Protein AF-A0A0R3QTF3-F1 (afdb_monomer)

Structure (mmCIF, N/CA/C/O backbone):
data_AF-A0A0R3QTF3-F1
#
_entry.id   AF-A0A0R3QTF3-F1
#
loop_
_atom_site.group_PDB
_atom_site.id
_atom_site.type_symbol
_atom_site.label_atom_id
_atom_site.label_alt_id
_atom_site.label_comp_id
_atom_site.label_asym_id
_atom_site.label_entity_id
_atom_site.label_seq_id
_atom_site.pdbx_PDB_ins_code
_atom_site.Cartn_x
_atom_site.Cartn_y
_atom_site.Cartn_z
_atom_site.occupancy
_atom_site.B_iso_or_equiv
_atom_site.auth_seq_id
_atom_site.auth_comp_id
_atom_site.auth_asym_id
_atom_site.auth_atom_id
_atom_site.pdbx_PDB_model_num
ATOM 1 N N . MET A 1 1 ? 8.063 55.186 -22.024 1.00 37.41 1 MET A N 1
ATOM 2 C CA . MET A 1 1 ? 8.043 54.290 -20.844 1.00 37.41 1 MET A CA 1
ATOM 3 C C . MET A 1 1 ? 8.366 55.107 -19.597 1.00 37.41 1 MET A C 1
ATOM 5 O O . MET A 1 1 ? 9.495 55.553 -19.470 1.00 37.41 1 MET A O 1
ATOM 9 N N . ARG A 1 2 ? 7.391 55.372 -18.715 1.00 33.97 2 ARG A N 1
ATOM 10 C CA . ARG A 1 2 ? 7.646 55.966 -17.388 1.00 33.97 2 ARG A CA 1
ATOM 11 C C . ARG A 1 2 ? 7.796 54.824 -16.386 1.00 33.97 2 ARG A C 1
ATOM 13 O O . ARG A 1 2 ? 6.813 54.166 -16.068 1.00 33.97 2 ARG A O 1
ATOM 20 N N . VAL A 1 3 ? 9.019 54.575 -15.927 1.00 44.75 3 VAL A N 1
ATOM 21 C CA . VAL A 1 3 ? 9.284 53.652 -14.817 1.00 44.75 3 VAL A CA 1
ATOM 22 C C . VAL A 1 3 ? 9.018 54.422 -13.527 1.00 44.75 3 VAL A C 1
ATOM 24 O O . VAL A 1 3 ? 9.755 55.343 -13.184 1.00 44.75 3 VAL A O 1
ATOM 27 N N . VAL A 1 4 ? 7.922 54.095 -12.843 1.00 52.72 4 VAL A N 1
ATOM 28 C CA . VAL A 1 4 ? 7.621 54.640 -11.516 1.00 52.72 4 VAL A CA 1
ATOM 29 C C . VAL A 1 4 ? 8.508 53.906 -10.511 1.00 52.72 4 VAL A C 1
ATOM 31 O O . VAL A 1 4 ? 8.276 52.738 -10.208 1.00 52.72 4 VAL A O 1
ATOM 34 N N . LEU A 1 5 ? 9.547 54.580 -10.012 1.00 49.75 5 LEU A N 1
ATOM 35 C CA . LEU A 1 5 ? 10.358 54.104 -8.891 1.00 49.75 5 LEU A CA 1
ATOM 36 C C . LEU A 1 5 ? 9.522 54.207 -7.609 1.00 49.75 5 LEU A C 1
ATOM 38 O O . LEU A 1 5 ? 9.467 55.254 -6.966 1.00 49.75 5 LEU A O 1
ATOM 42 N N . VAL A 1 6 ? 8.827 53.126 -7.253 1.00 59.38 6 VAL A N 1
ATOM 43 C CA . VAL A 1 6 ? 8.132 53.035 -5.966 1.00 59.38 6 VAL A CA 1
ATOM 44 C C . VAL A 1 6 ? 9.183 52.872 -4.870 1.00 59.38 6 VAL A C 1
ATOM 46 O O . VAL A 1 6 ? 9.976 51.932 -4.879 1.00 59.38 6 VAL A O 1
ATOM 49 N N . ASN A 1 7 ? 9.199 53.814 -3.929 1.00 64.25 7 ASN A N 1
ATOM 50 C CA . ASN A 1 7 ? 10.145 53.851 -2.821 1.00 64.25 7 ASN A CA 1
ATOM 51 C C . ASN A 1 7 ? 9.983 52.593 -1.941 1.00 64.25 7 ASN A C 1
ATOM 53 O O . ASN A 1 7 ? 8.929 52.372 -1.340 1.00 64.25 7 ASN A O 1
ATOM 57 N N . TYR A 1 8 ? 11.023 51.757 -1.881 1.00 64.69 8 TYR A N 1
ATOM 58 C CA . TYR A 1 8 ? 10.995 50.417 -1.275 1.00 64.69 8 TYR A CA 1
ATOM 59 C C . TYR A 1 8 ? 10.539 50.430 0.198 1.00 64.69 8 TYR A C 1
ATOM 61 O O . TYR A 1 8 ? 9.823 49.534 0.646 1.00 64.69 8 TYR A O 1
ATOM 69 N N . ASN A 1 9 ? 10.868 51.496 0.935 1.00 69.81 9 ASN A N 1
ATOM 70 C CA . ASN A 1 9 ? 10.457 51.685 2.330 1.00 69.81 9 ASN A CA 1
ATOM 71 C C . ASN A 1 9 ? 8.941 51.870 2.504 1.00 69.81 9 ASN A C 1
ATOM 73 O O . ASN A 1 9 ? 8.375 51.407 3.495 1.00 69.81 9 ASN A O 1
ATOM 77 N N . VAL A 1 10 ? 8.265 52.497 1.537 1.00 72.69 10 VAL A N 1
ATOM 78 C CA . VAL A 1 10 ? 6.809 52.708 1.581 1.00 72.69 10 VAL A CA 1
ATOM 79 C C . VAL A 1 10 ? 6.074 51.384 1.370 1.00 72.69 10 VAL A C 1
ATOM 81 O O . VAL A 1 10 ? 5.100 51.102 2.063 1.00 72.69 10 VAL A O 1
ATOM 84 N N . VAL A 1 11 ? 6.582 50.523 0.482 1.00 74.06 11 VAL A N 1
ATOM 85 C CA . VAL A 1 11 ? 6.021 49.182 0.237 1.00 74.06 11 VAL A CA 1
ATOM 86 C C . VAL A 1 11 ? 6.151 48.290 1.475 1.00 74.06 11 VAL A C 1
ATOM 88 O O . VAL A 1 11 ? 5.219 47.560 1.813 1.00 74.06 11 VAL A O 1
ATOM 91 N N . ILE A 1 12 ? 7.283 48.364 2.180 1.00 73.12 12 ILE A N 1
ATOM 92 C CA . ILE A 1 12 ? 7.525 47.607 3.418 1.00 73.12 12 ILE A CA 1
ATOM 93 C C . ILE A 1 12 ? 6.584 48.072 4.543 1.00 73.12 12 ILE A C 1
ATOM 95 O O . ILE A 1 12 ? 5.968 47.238 5.209 1.00 73.12 12 ILE A O 1
ATOM 99 N N . GLN A 1 13 ? 6.420 49.387 4.721 1.00 72.00 13 GLN A N 1
ATOM 100 C CA . GLN A 1 13 ? 5.474 49.971 5.682 1.00 72.00 13 GLN A CA 1
ATOM 101 C C . GLN A 1 13 ? 4.026 49.553 5.385 1.00 72.00 13 GLN A C 1
ATOM 103 O O . GLN A 1 13 ? 3.319 49.103 6.288 1.00 72.00 13 GLN A O 1
ATOM 108 N N . LEU A 1 14 ? 3.601 49.608 4.115 1.00 75.50 14 LEU A N 1
ATOM 109 C CA . LEU A 1 14 ? 2.263 49.165 3.713 1.00 75.50 14 LEU A CA 1
ATOM 110 C C . LEU A 1 14 ? 2.042 47.672 3.993 1.00 75.50 14 LEU A C 1
ATOM 112 O O . LEU A 1 14 ? 0.998 47.303 4.522 1.00 75.50 14 LEU A O 1
ATOM 116 N N . LYS A 1 15 ? 3.026 46.812 3.688 1.00 74.00 15 LYS A N 1
ATOM 117 C CA . LYS A 1 15 ? 2.950 45.368 3.976 1.00 74.00 15 LYS A CA 1
ATOM 118 C C . LYS A 1 15 ? 2.834 45.080 5.472 1.00 74.00 15 LYS A C 1
ATOM 120 O O . LYS A 1 15 ? 2.029 44.236 5.860 1.00 74.00 15 LYS A O 1
ATOM 125 N N . MET A 1 16 ? 3.593 45.790 6.311 1.00 73.19 16 MET A N 1
ATOM 126 C CA . MET A 1 16 ? 3.499 45.649 7.768 1.00 73.19 16 MET A CA 1
ATOM 127 C C . MET A 1 16 ? 2.131 46.087 8.303 1.00 73.19 16 MET A C 1
ATOM 129 O O . MET A 1 16 ? 1.573 45.416 9.171 1.00 73.19 16 MET A O 1
ATOM 133 N N . LEU A 1 17 ? 1.567 47.178 7.775 1.00 72.75 17 LEU A N 1
ATOM 134 C CA . LEU A 1 17 ? 0.226 47.641 8.140 1.00 72.75 17 LEU A CA 1
ATOM 135 C C . LEU A 1 17 ? -0.861 46.656 7.698 1.00 72.75 17 LEU A C 1
ATOM 137 O O . LEU A 1 17 ? -1.731 46.335 8.506 1.00 72.75 17 LEU A O 1
ATOM 141 N N . PHE A 1 18 ? -0.773 46.114 6.479 1.00 72.19 18 PHE A N 1
ATOM 142 C CA . PHE A 1 18 ? -1.686 45.074 5.992 1.00 72.19 18 PHE A CA 1
ATOM 143 C C . PHE A 1 18 ? -1.629 43.813 6.860 1.00 72.19 18 PHE A C 1
ATOM 145 O O . PHE A 1 18 ? -2.664 43.372 7.348 1.00 72.19 18 PHE A O 1
ATOM 152 N N . GLN A 1 19 ? -0.436 43.292 7.169 1.00 72.19 19 GLN A N 1
ATOM 153 C CA . GLN A 1 19 ? -0.290 42.142 8.073 1.00 72.19 19 GLN A CA 1
ATOM 154 C C . GLN A 1 19 ? -0.844 42.410 9.478 1.00 72.19 19 GLN A C 1
ATOM 156 O O . GLN A 1 19 ? -1.375 41.509 10.129 1.00 72.19 19 GLN A O 1
ATOM 161 N N . ARG A 1 20 ? -0.700 43.640 9.985 1.00 70.94 20 ARG A N 1
ATOM 162 C CA . ARG A 1 20 ? -1.212 44.024 11.306 1.00 70.94 20 ARG A CA 1
ATOM 163 C C . ARG A 1 20 ? -2.736 44.145 11.306 1.00 70.94 20 ARG A C 1
ATOM 165 O O . ARG A 1 20 ? -3.360 43.720 12.276 1.00 70.94 20 ARG A O 1
ATOM 172 N N . ALA A 1 21 ? -3.313 44.672 10.227 1.00 74.75 21 ALA A N 1
ATOM 173 C CA . ALA A 1 21 ? -4.754 44.733 10.011 1.00 74.75 21 ALA A CA 1
ATOM 174 C C . ALA A 1 21 ? -5.360 43.332 9.839 1.00 74.75 21 ALA A C 1
ATOM 176 O O . ALA A 1 21 ? -6.352 43.013 10.482 1.00 74.75 21 ALA A O 1
ATOM 177 N N . GLU A 1 22 ? -4.730 42.449 9.065 1.00 74.19 22 GLU A N 1
ATOM 178 C CA . GLU A 1 22 ? -5.166 41.055 8.931 1.00 74.19 22 GLU A CA 1
ATOM 179 C C . GLU A 1 22 ? -5.150 40.331 10.280 1.00 74.19 22 GLU A C 1
ATOM 181 O O . GLU A 1 22 ? -6.145 39.718 10.663 1.00 74.19 22 GLU A O 1
ATOM 186 N N . LYS A 1 23 ? -4.061 40.459 11.054 1.00 72.81 23 LYS A N 1
ATOM 187 C CA . LYS A 1 23 ? -3.981 39.874 12.401 1.00 72.81 23 LYS A CA 1
ATOM 188 C C . LYS A 1 23 ? -5.058 40.421 13.339 1.00 72.81 23 LYS A C 1
ATOM 190 O O . LYS A 1 23 ? -5.616 39.641 14.107 1.00 72.81 23 LYS A O 1
ATOM 195 N N . SER A 1 24 ? -5.362 41.720 13.298 1.00 76.88 24 SER A N 1
ATOM 196 C CA . SER A 1 24 ? -6.385 42.316 14.169 1.00 76.88 24 SER A CA 1
ATOM 197 C C . SER A 1 24 ? -7.803 41.909 13.763 1.00 76.88 24 SER A C 1
ATOM 199 O O . SER A 1 24 ? -8.608 41.570 14.630 1.00 76.88 24 SER A O 1
ATOM 201 N N . ILE A 1 25 ? -8.099 41.853 12.461 1.00 76.31 25 ILE A N 1
ATOM 202 C CA . ILE A 1 25 ? -9.368 41.348 11.921 1.00 76.31 25 ILE A CA 1
ATOM 203 C C . ILE A 1 25 ? -9.556 39.883 12.319 1.00 76.31 25 ILE A C 1
ATOM 205 O O . ILE A 1 25 ? -10.626 39.511 12.803 1.00 76.31 25 ILE A O 1
ATOM 209 N N . TRP A 1 26 ? -8.510 39.064 12.191 1.00 74.50 26 TRP A N 1
ATOM 210 C CA . TRP A 1 26 ? -8.538 37.654 12.577 1.00 74.50 26 TRP A CA 1
ATOM 211 C C . TRP A 1 26 ? -8.744 37.481 14.089 1.00 74.50 26 TRP A C 1
ATOM 213 O O . TRP A 1 26 ? -9.592 36.713 14.532 1.00 74.50 26 TRP A O 1
ATOM 223 N N . GLN A 1 27 ? -8.042 38.261 14.915 1.00 76.69 27 GLN A N 1
ATOM 224 C CA . GLN A 1 27 ? -8.230 38.245 16.369 1.00 76.69 27 GLN A CA 1
ATOM 225 C C . GLN A 1 27 ? -9.645 38.673 16.780 1.00 76.69 27 GLN A C 1
ATOM 227 O O . GLN A 1 27 ? -10.251 38.026 17.636 1.00 76.69 27 GLN A O 1
ATOM 232 N N . ASN A 1 28 ? -10.192 39.723 16.163 1.00 80.56 28 ASN A N 1
ATOM 233 C CA . ASN A 1 28 ? -11.538 40.219 16.450 1.00 80.56 28 ASN A CA 1
ATOM 234 C C . ASN A 1 28 ? -12.623 39.223 16.024 1.00 80.56 28 ASN A C 1
ATOM 236 O O . ASN A 1 28 ? -13.558 38.980 16.786 1.00 80.56 28 ASN A O 1
ATOM 240 N N . SER A 1 29 ? -12.474 38.596 14.856 1.00 76.56 29 SER A N 1
ATOM 241 C CA . SER A 1 29 ? -13.396 37.561 14.372 1.00 76.56 29 SER A CA 1
ATOM 242 C C . SER A 1 29 ? -13.348 36.301 15.239 1.00 76.56 29 SER A C 1
ATOM 244 O O . SER A 1 29 ? -14.399 35.797 15.631 1.00 76.56 29 SER A O 1
ATOM 246 N N . VAL A 1 30 ? -12.165 35.848 15.669 1.00 78.56 30 VAL A N 1
ATOM 247 C CA . VAL A 1 30 ? -12.049 34.744 16.639 1.00 78.56 30 VAL A CA 1
ATOM 248 C C . VAL A 1 30 ? -12.715 35.093 17.968 1.00 78.56 30 VAL A C 1
ATOM 250 O O . VAL A 1 30 ? -13.426 34.261 18.531 1.00 78.56 30 VAL A O 1
ATOM 253 N N . ARG A 1 31 ? -12.531 36.319 18.476 1.00 79.31 31 ARG A N 1
ATOM 254 C CA . ARG A 1 31 ? -13.158 36.779 19.726 1.00 79.31 31 ARG A CA 1
ATOM 255 C C . ARG A 1 31 ? -14.684 36.818 19.609 1.00 79.31 31 ARG A C 1
ATOM 257 O O . ARG A 1 31 ? -15.368 36.353 20.517 1.00 79.31 31 ARG A O 1
ATOM 264 N N . PHE A 1 32 ? -15.199 37.298 18.478 1.00 80.12 32 PHE A N 1
ATOM 265 C CA . PHE A 1 32 ? -16.627 37.308 18.158 1.00 80.12 32 PHE A CA 1
ATOM 266 C C . PHE A 1 32 ? -17.208 35.890 18.120 1.00 80.12 32 PHE A C 1
ATOM 268 O O . PHE A 1 32 ? -18.183 35.611 18.815 1.00 80.12 32 PHE A O 1
ATOM 275 N N . LEU A 1 33 ? -16.563 34.965 17.400 1.00 77.62 33 LEU A N 1
ATOM 276 C CA . LEU A 1 33 ? -16.969 33.556 17.348 1.00 77.62 33 LEU A CA 1
ATOM 277 C C . LEU A 1 33 ? -16.944 32.903 18.736 1.00 77.62 33 LEU A C 1
ATOM 279 O O . LEU A 1 33 ? -17.841 32.135 19.075 1.00 77.62 33 LEU A O 1
ATOM 283 N N . ARG A 1 34 ? -15.942 33.224 19.567 1.00 75.81 34 ARG A N 1
ATOM 284 C CA . ARG A 1 34 ? -15.819 32.694 20.935 1.00 75.81 34 ARG A CA 1
ATOM 285 C C . ARG A 1 34 ? -16.952 33.166 21.843 1.00 75.81 34 ARG A C 1
ATOM 287 O O . ARG A 1 34 ? -17.476 32.358 22.606 1.00 75.81 34 ARG A O 1
ATOM 294 N N . ASN A 1 35 ? -17.323 34.440 21.739 1.00 82.19 35 ASN A N 1
ATOM 295 C CA . ASN A 1 35 ? -18.391 35.043 22.533 1.00 82.19 35 ASN A CA 1
ATOM 296 C C . ASN A 1 35 ? -19.785 34.615 22.042 1.00 82.19 35 ASN A C 1
ATOM 298 O O . ASN A 1 35 ? -20.701 34.488 22.848 1.00 82.19 35 ASN A O 1
ATOM 302 N N . ASN A 1 36 ? -19.926 34.306 20.748 1.00 81.19 36 ASN A N 1
ATOM 303 C CA . ASN A 1 36 ? -21.195 33.928 20.123 1.00 81.19 36 ASN A CA 1
ATOM 304 C C . ASN A 1 36 ? -21.334 32.427 19.829 1.00 81.19 36 ASN A C 1
ATOM 306 O O . ASN A 1 36 ? -22.195 32.040 19.045 1.00 81.19 36 ASN A O 1
ATOM 310 N N . LYS A 1 37 ? -20.561 31.556 20.498 1.00 74.38 37 LYS A N 1
ATOM 311 C CA . LYS A 1 37 ? -20.631 30.091 20.308 1.00 74.38 37 LYS A CA 1
ATOM 312 C C . LYS A 1 37 ? -22.041 29.507 20.422 1.00 74.38 37 LYS A C 1
ATOM 314 O O . LYS A 1 37 ? -22.338 28.521 19.763 1.00 74.38 37 LYS A O 1
ATOM 319 N N . LYS A 1 38 ? -22.901 30.108 21.252 1.00 77.38 38 LYS A N 1
ATOM 320 C CA . LYS A 1 38 ? -24.301 29.693 21.443 1.00 77.38 38 LYS A CA 1
ATOM 321 C C . LYS A 1 38 ? -25.153 29.849 20.175 1.00 77.38 38 LYS A C 1
ATOM 323 O O . LYS A 1 38 ? -26.112 29.107 20.008 1.00 77.38 38 LYS A O 1
ATOM 328 N N . TRP A 1 39 ? -24.803 30.806 19.320 1.00 74.69 39 TRP A N 1
ATOM 329 C CA . TRP A 1 39 ? -25.536 31.173 18.105 1.00 74.69 39 TRP A CA 1
ATOM 330 C C . TRP A 1 39 ? -24.940 30.552 16.841 1.00 74.69 39 TRP A C 1
ATOM 332 O O . TRP A 1 39 ? -25.490 30.728 15.758 1.00 74.69 39 TRP A O 1
ATOM 342 N N . LEU A 1 40 ? -23.810 29.849 16.964 1.00 78.19 40 LEU A N 1
ATOM 343 C CA . LEU A 1 40 ? -23.247 29.103 15.850 1.00 78.19 40 LEU A CA 1
ATOM 344 C C . LEU A 1 40 ? -24.093 27.846 15.609 1.00 78.19 40 LEU A C 1
ATOM 346 O O . LEU A 1 40 ? -24.441 27.166 16.582 1.00 78.19 40 LEU A O 1
ATOM 350 N N . PRO A 1 41 ? -24.408 27.515 14.344 1.00 77.94 41 PRO A N 1
ATOM 351 C CA . PRO A 1 41 ? -25.034 26.242 14.026 1.00 77.94 41 PRO A CA 1
ATOM 352 C C . PRO A 1 41 ? -24.138 25.120 14.555 1.00 77.94 41 PRO A C 1
ATOM 354 O O . PRO A 1 41 ? -22.935 25.080 14.280 1.00 77.94 41 PRO A O 1
ATOM 357 N N . LYS A 1 42 ? -24.709 24.242 15.385 1.00 77.88 42 LYS A N 1
ATOM 358 C CA . LYS A 1 42 ? -24.002 23.040 15.827 1.00 77.88 42 LYS A CA 1
ATOM 359 C C . LYS A 1 42 ? -23.901 22.095 14.630 1.00 77.88 42 LYS A C 1
ATOM 361 O O . LYS A 1 42 ? -24.883 21.991 13.897 1.00 77.88 42 LYS A O 1
ATOM 366 N N . PRO A 1 43 ? -22.759 21.415 14.433 1.00 78.81 43 PRO A N 1
ATOM 367 C CA . PRO A 1 43 ? -22.710 20.340 13.458 1.00 78.81 43 PRO A CA 1
ATOM 368 C C . PRO A 1 43 ? -23.770 19.301 13.825 1.00 78.81 43 PRO A C 1
ATOM 370 O O . PRO A 1 43 ? -23.995 19.030 15.011 1.00 78.81 43 PRO A O 1
ATOM 373 N N . GLU A 1 44 ? -24.440 18.766 12.811 1.00 81.25 44 GLU A N 1
ATOM 374 C CA . GLU A 1 44 ? -25.375 17.665 13.002 1.00 81.25 44 GLU A CA 1
ATOM 375 C C . GLU A 1 44 ? -24.634 16.478 13.637 1.00 81.25 44 GLU A C 1
ATOM 377 O O . GLU A 1 44 ? -23.470 16.230 13.301 1.00 81.25 44 GLU A O 1
ATOM 382 N N . PRO A 1 45 ? -25.255 15.777 14.602 1.00 82.12 45 PRO A N 1
ATOM 383 C CA . PRO A 1 45 ? -24.640 14.598 15.187 1.00 82.12 45 PRO A CA 1
ATOM 384 C C . PRO A 1 45 ? -24.483 13.515 14.115 1.00 82.12 45 PRO A C 1
ATOM 386 O O . PRO A 1 45 ? -25.399 13.278 13.330 1.00 82.12 45 PRO A O 1
ATOM 389 N N . GLU A 1 46 ? -23.335 12.837 14.095 1.00 81.25 46 GLU A N 1
ATOM 390 C CA . GLU A 1 46 ? -23.135 11.690 13.208 1.00 81.25 46 GLU A CA 1
ATOM 391 C C . GLU A 1 46 ? -24.079 10.554 13.632 1.00 81.25 46 GLU A C 1
ATOM 393 O O . GLU A 1 46 ? -24.031 10.091 14.775 1.00 81.25 46 GLU A O 1
ATOM 398 N N . THR A 1 47 ? -24.964 10.127 12.729 1.00 87.31 47 THR A N 1
ATOM 399 C CA . THR A 1 47 ? -25.888 9.011 12.962 1.00 87.31 47 THR A CA 1
ATOM 400 C C . THR A 1 47 ? -25.314 7.707 12.409 1.00 87.31 47 THR A C 1
ATOM 402 O O . THR A 1 47 ? -24.615 7.685 11.397 1.00 87.31 47 THR A O 1
ATOM 405 N N . PHE A 1 48 ? -25.615 6.591 13.077 1.00 87.88 48 PHE A N 1
ATOM 406 C CA . PHE A 1 48 ? -25.095 5.261 12.731 1.00 87.88 48 PHE A CA 1
ATOM 407 C C . PHE A 1 48 ? -26.126 4.351 12.049 1.00 87.88 48 PHE A C 1
ATOM 409 O O . PHE A 1 48 ? -26.047 3.129 12.141 1.00 87.88 48 PHE A O 1
ATOM 416 N N . GLU A 1 49 ? -27.121 4.933 11.389 1.00 85.62 49 GLU A N 1
ATOM 417 C CA . GLU A 1 49 ? -28.251 4.178 10.834 1.00 85.62 49 GLU A CA 1
ATOM 418 C C . GLU A 1 49 ? -27.837 3.298 9.643 1.00 85.62 49 GLU A C 1
ATOM 420 O O . GLU A 1 49 ? -28.343 2.190 9.488 1.00 85.62 49 GLU A O 1
ATOM 425 N N . ASN A 1 50 ? -26.858 3.749 8.850 1.00 86.69 50 ASN A N 1
ATOM 426 C CA . ASN A 1 50 ? -26.451 3.114 7.591 1.00 86.69 50 ASN A CA 1
ATOM 427 C C . ASN A 1 50 ? -25.064 2.451 7.670 1.00 86.69 50 ASN A C 1
ATOM 429 O O . ASN A 1 50 ? -24.245 2.597 6.763 1.00 86.69 50 ASN A O 1
ATOM 433 N N . VAL A 1 51 ? -24.767 1.748 8.767 1.00 91.25 51 VAL A N 1
ATOM 434 C CA . VAL A 1 51 ? -23.484 1.047 8.932 1.00 91.25 51 VAL A CA 1
ATOM 435 C C . VAL A 1 51 ? -23.556 -0.359 8.339 1.00 91.25 51 VAL A C 1
ATOM 437 O O . VAL A 1 51 ? -24.369 -1.184 8.754 1.00 91.25 51 VAL A O 1
ATOM 440 N N . VAL A 1 52 ? -22.661 -0.655 7.395 1.00 92.19 52 VAL A N 1
ATOM 441 C CA . VAL A 1 52 ? -22.509 -1.996 6.819 1.00 92.19 52 VAL A CA 1
ATOM 442 C C . VAL A 1 52 ? -21.527 -2.788 7.677 1.00 92.19 52 VAL A C 1
ATOM 444 O O . VAL A 1 52 ? -20.371 -2.397 7.820 1.00 92.19 52 VAL A O 1
ATOM 447 N N . PHE A 1 53 ? -21.980 -3.905 8.244 1.00 93.50 53 PHE A N 1
ATOM 448 C CA . PHE A 1 53 ? -21.143 -4.824 9.018 1.00 93.50 53 PHE A CA 1
ATOM 449 C C . PHE A 1 53 ? -20.669 -6.007 8.162 1.00 93.50 53 PHE A C 1
ATOM 451 O O . PHE A 1 53 ? -21.374 -6.410 7.232 1.00 93.50 53 PHE A O 1
ATOM 458 N N . PRO A 1 54 ? -19.511 -6.611 8.487 1.00 91.62 54 PRO A N 1
ATOM 459 C CA . PRO A 1 54 ? -19.088 -7.847 7.849 1.00 91.62 54 PRO A CA 1
ATOM 460 C C . PRO A 1 54 ? -20.061 -8.996 8.161 1.00 91.62 54 PRO A C 1
ATOM 462 O O . PRO A 1 54 ? -20.532 -9.112 9.296 1.00 91.62 54 PRO A O 1
ATOM 465 N N . PRO A 1 55 ? -20.303 -9.909 7.204 1.00 89.06 55 PRO A N 1
ATOM 466 C CA . PRO A 1 55 ? -21.254 -11.008 7.381 1.00 89.06 55 PRO A CA 1
ATOM 467 C C . PRO A 1 55 ? -20.796 -12.059 8.405 1.00 89.06 55 PRO A C 1
ATOM 469 O O . PRO A 1 55 ? -21.624 -12.768 8.967 1.00 89.06 55 PRO A O 1
ATOM 472 N N . ASN A 1 56 ? -19.490 -12.160 8.675 1.00 82.25 56 ASN A N 1
ATOM 473 C CA . ASN A 1 56 ? -18.900 -13.260 9.447 1.00 82.25 56 ASN A CA 1
ATOM 474 C C . ASN A 1 56 ? -19.106 -13.149 10.970 1.00 82.25 56 ASN A C 1
ATOM 476 O O . ASN A 1 56 ? -18.692 -14.045 11.698 1.00 82.25 56 ASN A O 1
ATOM 480 N N . GLY A 1 57 ? -19.676 -12.048 11.476 1.00 82.06 57 GLY A N 1
ATOM 481 C CA . GLY A 1 57 ? -19.882 -11.817 12.917 1.00 82.06 57 GLY A CA 1
ATOM 482 C C . GLY A 1 57 ? -18.597 -11.658 13.749 1.00 82.06 57 GLY A C 1
ATOM 483 O O . GLY A 1 57 ? -18.661 -11.316 14.930 1.00 82.06 57 GLY A O 1
ATOM 484 N N . GLU A 1 58 ? -17.424 -11.864 13.151 1.00 87.06 58 GLU A N 1
ATOM 485 C CA . GLU A 1 58 ? -16.124 -11.596 13.754 1.00 87.06 58 GLU A CA 1
ATOM 486 C C . GLU A 1 58 ? -15.739 -10.134 13.545 1.00 87.06 58 GLU A C 1
ATOM 488 O O . GLU A 1 58 ? -15.461 -9.686 12.433 1.00 87.06 58 GLU A O 1
ATOM 493 N N . TYR A 1 59 ? -15.718 -9.381 14.641 1.00 92.00 59 TYR A N 1
ATOM 494 C CA . TYR A 1 59 ? -15.380 -7.962 14.602 1.00 92.00 59 TYR A CA 1
ATOM 495 C C . TYR A 1 59 ? -13.915 -7.675 14.939 1.00 92.00 59 TYR A C 1
ATOM 497 O O . TYR A 1 59 ? -13.390 -6.613 14.619 1.00 92.00 59 TYR A O 1
ATOM 505 N N . LYS A 1 60 ? -13.220 -8.618 15.578 1.00 93.62 60 LYS A N 1
ATOM 506 C CA . LYS A 1 60 ? -11.800 -8.450 15.886 1.00 93.62 60 LYS A CA 1
ATOM 507 C C . LYS A 1 60 ? -10.945 -8.831 14.693 1.00 93.62 60 LYS A C 1
ATOM 509 O O . LYS A 1 60 ? -11.245 -9.764 13.958 1.00 93.62 60 LYS A O 1
ATOM 514 N N . LEU A 1 61 ? -9.818 -8.146 14.576 1.00 94.62 61 LEU A N 1
ATOM 515 C CA . LEU A 1 61 ? -8.863 -8.371 13.513 1.00 94.62 61 LEU A CA 1
ATOM 516 C C . LEU A 1 61 ? -8.206 -9.760 13.687 1.00 94.62 61 LEU A C 1
ATOM 518 O O . LEU A 1 61 ? -7.628 -10.014 14.758 1.00 94.62 61 LEU A O 1
ATOM 522 N N . PRO A 1 62 ? -8.269 -10.659 12.684 1.00 93.81 62 PRO A N 1
ATOM 523 C CA . PRO A 1 62 ? -7.751 -12.015 12.823 1.00 93.81 62 PRO A CA 1
ATOM 524 C C . PRO A 1 62 ? -6.217 -12.039 12.863 1.00 93.81 62 PRO A C 1
ATOM 526 O O . PRO A 1 62 ? -5.531 -11.116 12.403 1.00 93.81 62 PRO A O 1
ATOM 529 N N . ALA A 1 63 ? -5.668 -13.105 13.452 1.00 94.50 63 ALA A N 1
ATOM 530 C CA . ALA A 1 63 ? -4.230 -13.357 13.461 1.00 94.50 63 ALA A CA 1
ATOM 531 C C . ALA A 1 63 ? -3.751 -13.735 12.056 1.00 94.50 63 ALA A C 1
ATOM 533 O O . ALA A 1 63 ? -4.301 -14.643 11.441 1.00 94.50 63 ALA A O 1
ATOM 534 N N . MET A 1 64 ? -2.716 -13.054 11.566 1.00 94.25 64 MET A N 1
ATOM 535 C CA . MET A 1 64 ? -2.063 -13.420 10.311 1.00 94.25 64 MET A CA 1
ATOM 536 C C . MET A 1 64 ? -0.947 -14.431 10.604 1.00 94.25 64 MET A C 1
ATOM 538 O O . MET A 1 64 ? -0.140 -14.170 11.501 1.00 94.25 64 MET A O 1
ATOM 542 N N . PRO A 1 65 ? -0.870 -15.564 9.883 1.00 95.19 65 PRO A N 1
ATOM 543 C CA . PRO A 1 65 ? 0.226 -16.509 10.056 1.00 95.19 65 PRO A CA 1
ATOM 544 C C . PRO A 1 65 ? 1.555 -15.876 9.614 1.00 95.19 65 PRO A C 1
ATOM 546 O O . PRO A 1 65 ? 1.601 -15.090 8.666 1.00 95.19 65 PRO A O 1
ATOM 549 N N . GLU A 1 66 ? 2.649 -16.201 10.309 1.00 94.19 66 GLU A N 1
ATOM 550 C CA . GLU A 1 66 ? 3.978 -15.661 9.976 1.00 94.19 66 GLU A CA 1
ATOM 551 C C . GLU A 1 66 ? 4.571 -16.282 8.708 1.00 94.19 66 GLU A C 1
ATOM 553 O O . GLU A 1 66 ? 5.353 -15.644 7.996 1.00 94.19 66 GLU A O 1
ATOM 558 N N . GLU A 1 67 ? 4.189 -17.527 8.437 1.00 93.50 67 GLU A N 1
ATOM 559 C CA . GLU A 1 67 ? 4.571 -18.283 7.258 1.00 93.50 67 GLU A CA 1
ATOM 560 C C . GLU A 1 67 ? 3.317 -18.811 6.552 1.00 93.50 67 GLU A C 1
ATOM 562 O O . GLU A 1 67 ? 2.351 -19.181 7.224 1.00 93.50 67 GLU A O 1
ATOM 567 N N . PRO A 1 68 ? 3.328 -18.907 5.213 1.00 93.81 68 PRO A N 1
ATOM 568 C CA . PRO A 1 68 ? 2.303 -19.635 4.481 1.00 93.81 68 PRO A CA 1
ATOM 569 C C . PRO A 1 68 ? 2.242 -21.096 4.921 1.00 93.81 68 PRO A C 1
ATOM 571 O O . PRO A 1 68 ? 3.273 -21.716 5.199 1.00 93.81 68 PRO A O 1
ATOM 574 N N . THR A 1 69 ? 1.036 -21.651 4.941 1.00 92.69 69 THR A N 1
ATOM 575 C CA . THR A 1 69 ? 0.824 -23.087 5.112 1.00 92.69 69 THR A CA 1
ATOM 576 C C . THR A 1 69 ? 1.234 -23.803 3.826 1.00 92.69 69 THR A C 1
ATOM 578 O O . THR A 1 69 ? 0.837 -23.380 2.745 1.00 92.69 69 THR A O 1
ATOM 581 N N . TYR A 1 70 ? 2.039 -24.858 3.951 1.00 91.25 70 TYR A N 1
ATOM 582 C CA . TYR A 1 70 ? 2.425 -25.740 2.848 1.00 91.25 70 TYR A CA 1
ATOM 583 C C . TYR A 1 70 ? 1.977 -27.151 3.212 1.00 91.25 70 TYR A C 1
ATOM 585 O O . TYR A 1 70 ? 2.309 -27.604 4.311 1.00 91.25 70 TYR A O 1
ATOM 593 N N . ASP A 1 71 ? 1.239 -27.823 2.331 1.00 93.69 71 ASP A N 1
ATOM 594 C CA . ASP A 1 71 ? 0.780 -29.196 2.556 1.00 93.69 71 ASP A CA 1
ATOM 595 C C . ASP A 1 71 ? 1.798 -30.224 2.014 1.00 93.69 71 ASP A C 1
ATOM 597 O O . ASP A 1 71 ? 1.972 -30.349 0.794 1.00 93.69 71 ASP A O 1
ATOM 601 N N . PRO A 1 72 ? 2.466 -31.009 2.887 1.00 92.44 72 PRO A N 1
ATOM 602 C CA . PRO A 1 72 ? 3.386 -32.052 2.448 1.00 92.44 72 PRO A CA 1
ATOM 603 C C . PRO A 1 72 ? 2.701 -33.168 1.650 1.00 92.44 72 PRO A C 1
ATOM 605 O O . PRO A 1 72 ? 3.356 -33.785 0.812 1.00 92.44 72 PRO A O 1
ATOM 608 N N . ALA A 1 73 ? 1.408 -33.434 1.881 1.00 94.56 73 ALA A N 1
ATOM 609 C CA . ALA A 1 73 ? 0.667 -34.482 1.176 1.00 94.56 73 ALA A CA 1
ATOM 610 C C . ALA A 1 73 ? 0.456 -34.138 -0.307 1.00 94.56 73 ALA A C 1
ATOM 612 O O . ALA A 1 73 ? 0.466 -35.029 -1.154 1.00 94.56 73 ALA A O 1
ATOM 613 N N . LEU A 1 74 ? 0.337 -32.843 -0.623 1.00 92.81 74 LEU A N 1
ATOM 614 C CA . LEU A 1 74 ? 0.278 -32.317 -1.991 1.00 92.81 74 LEU A CA 1
ATOM 615 C C . LEU A 1 74 ? 1.672 -32.112 -2.614 1.00 92.81 74 LEU A C 1
ATOM 617 O O . LEU A 1 74 ? 1.778 -31.707 -3.771 1.00 92.81 74 LEU A O 1
ATOM 621 N N . GLY A 1 75 ? 2.750 -32.394 -1.871 1.00 91.56 75 GLY A N 1
ATOM 622 C CA . GLY A 1 75 ? 4.128 -32.182 -2.318 1.00 91.56 75 GLY A CA 1
ATOM 623 C C . GLY A 1 75 ? 4.561 -30.713 -2.313 1.00 91.56 75 GLY A C 1
ATOM 624 O O . GLY A 1 75 ? 5.536 -30.355 -2.979 1.00 91.56 75 GLY A O 1
ATOM 625 N N . GLU A 1 76 ? 3.861 -29.845 -1.579 1.00 94.06 76 GLU A N 1
ATOM 626 C CA . GLU A 1 76 ? 4.209 -28.431 -1.497 1.00 94.06 76 GLU A CA 1
ATOM 627 C C . GLU A 1 76 ? 5.449 -28.217 -0.624 1.00 94.06 76 GLU A C 1
ATOM 629 O O . GLU A 1 76 ? 5.567 -28.723 0.494 1.00 94.06 76 GLU A O 1
ATOM 634 N N . CYS A 1 77 ? 6.393 -27.416 -1.119 1.00 89.50 77 CYS A N 1
ATOM 635 C CA . CYS A 1 77 ? 7.614 -27.089 -0.394 1.00 89.50 77 CYS A CA 1
ATOM 636 C C . CYS A 1 77 ? 7.909 -25.587 -0.419 1.00 89.50 77 CYS A C 1
ATOM 638 O O . CYS A 1 77 ? 7.586 -24.873 -1.373 1.00 89.50 77 CYS A O 1
ATOM 640 N N . LYS A 1 78 ? 8.602 -25.108 0.620 1.00 92.38 78 LYS A N 1
ATOM 641 C CA . LYS A 1 78 ? 9.078 -23.723 0.698 1.00 92.38 78 LYS A CA 1
ATOM 642 C C . LYS A 1 78 ? 10.035 -23.433 -0.460 1.00 92.38 78 LYS A C 1
ATOM 644 O O . LYS A 1 78 ? 11.105 -24.033 -0.556 1.00 92.38 78 LYS A O 1
ATOM 649 N N . TYR A 1 79 ? 9.706 -22.449 -1.291 1.00 90.81 79 TYR A N 1
ATOM 650 C CA . TYR A 1 79 ? 10.541 -22.052 -2.424 1.00 90.81 79 TYR A CA 1
ATOM 651 C C . TYR A 1 79 ? 11.124 -20.645 -2.247 1.00 90.81 79 TYR A C 1
ATOM 653 O O . TYR A 1 79 ? 10.562 -19.766 -1.595 1.00 90.81 79 TYR A O 1
ATOM 661 N N . LYS A 1 80 ? 12.301 -20.404 -2.837 1.00 94.00 80 LYS A N 1
ATOM 662 C CA . LYS A 1 80 ? 13.014 -19.122 -2.726 1.00 94.00 80 LYS A CA 1
ATOM 663 C C . LYS A 1 80 ? 12.694 -18.214 -3.916 1.00 94.00 80 LYS A C 1
ATOM 665 O O . LYS A 1 80 ? 13.352 -18.316 -4.950 1.00 94.00 80 LYS A O 1
ATOM 670 N N . SER A 1 81 ? 11.825 -17.220 -3.763 1.00 93.50 81 SER A N 1
ATOM 671 C CA . SER A 1 81 ? 11.524 -16.258 -4.840 1.00 93.50 81 SER A CA 1
ATOM 672 C C . SER A 1 81 ? 12.530 -15.100 -4.936 1.00 93.50 81 SER A C 1
ATOM 674 O O . SER A 1 81 ? 13.283 -14.808 -3.999 1.00 93.50 81 SER A O 1
ATOM 676 N N . SER A 1 82 ? 12.644 -14.470 -6.112 1.00 93.88 82 SER A N 1
ATOM 677 C CA . SER A 1 82 ? 13.426 -13.233 -6.271 1.00 93.88 82 SER A CA 1
ATOM 678 C C . SER A 1 82 ? 12.854 -12.115 -5.384 1.00 93.88 82 SER A C 1
ATOM 680 O O . SER A 1 82 ? 11.787 -12.250 -4.794 1.00 93.88 82 SER A O 1
ATOM 682 N N . LYS A 1 83 ? 13.539 -10.971 -5.273 1.00 91.06 83 LYS A N 1
ATOM 683 C CA . LYS A 1 83 ? 13.037 -9.886 -4.413 1.00 91.06 83 LYS A CA 1
ATOM 684 C C . LYS A 1 83 ? 11.690 -9.299 -4.876 1.00 91.06 83 LYS A C 1
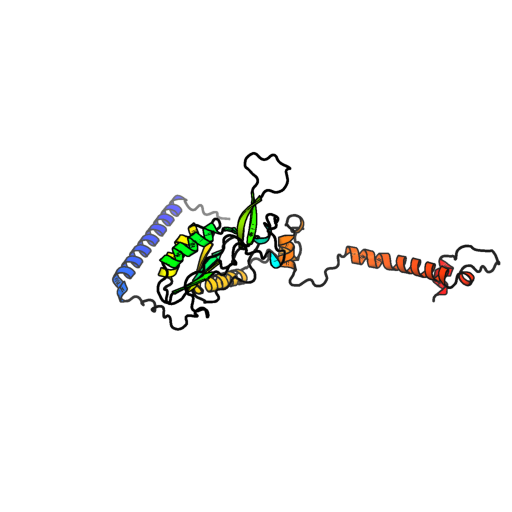ATOM 686 O O . LYS A 1 83 ? 11.063 -8.612 -4.073 1.00 91.06 83 LYS A O 1
ATOM 691 N N . GLN A 1 84 ? 11.275 -9.543 -6.123 1.00 93.50 84 GLN A N 1
ATOM 692 C CA . GLN A 1 84 ? 10.019 -9.062 -6.713 1.00 93.50 84 GLN A CA 1
ATOM 693 C C . GLN A 1 84 ? 9.716 -7.582 -6.400 1.00 93.50 84 GLN A C 1
ATOM 695 O O . GLN A 1 84 ? 8.628 -7.237 -5.975 1.00 93.50 84 GLN A O 1
ATOM 700 N N . LEU A 1 85 ? 10.670 -6.667 -6.624 1.00 93.00 85 LEU A N 1
ATOM 701 C CA . LEU A 1 85 ? 10.455 -5.228 -6.361 1.00 93.00 85 LEU A CA 1
ATOM 702 C C . LEU A 1 85 ? 9.371 -4.594 -7.249 1.00 93.00 85 LEU A C 1
ATOM 704 O O . LEU A 1 85 ? 8.887 -3.508 -6.955 1.00 93.00 85 LEU A O 1
ATOM 708 N N . VAL A 1 86 ? 8.982 -5.270 -8.330 1.00 92.00 86 VAL A N 1
ATOM 709 C CA . VAL A 1 86 ? 7.887 -4.841 -9.207 1.00 92.00 86 VAL A CA 1
ATOM 710 C C . VAL A 1 86 ? 6.536 -4.913 -8.486 1.00 92.00 86 VAL A C 1
ATOM 712 O O . VAL A 1 86 ? 5.656 -4.118 -8.790 1.00 92.00 86 VAL A O 1
ATOM 715 N N . SER A 1 87 ? 6.372 -5.787 -7.485 1.00 92.62 87 SER A N 1
ATOM 716 C CA . SER A 1 87 ? 5.089 -5.965 -6.792 1.00 92.62 87 SER A CA 1
ATOM 717 C C . SER A 1 87 ? 4.634 -4.720 -6.024 1.00 92.62 87 SER A C 1
ATOM 719 O O . SER A 1 87 ? 3.440 -4.541 -5.827 1.00 92.62 87 SER A O 1
ATOM 721 N N . ILE A 1 88 ? 5.572 -3.866 -5.603 1.00 95.00 88 ILE A N 1
ATOM 722 C CA . ILE A 1 88 ? 5.299 -2.619 -4.866 1.00 95.00 88 ILE A CA 1
ATOM 723 C C . ILE A 1 88 ? 5.287 -1.378 -5.765 1.00 95.00 88 ILE A C 1
ATOM 725 O O . ILE A 1 88 ? 5.018 -0.278 -5.293 1.00 95.00 88 ILE A O 1
ATOM 729 N N . ARG A 1 89 ? 5.647 -1.521 -7.046 1.00 91.56 89 ARG A N 1
ATOM 730 C CA . ARG A 1 89 ? 5.735 -0.396 -7.979 1.00 91.56 89 ARG A CA 1
ATOM 731 C C . ARG A 1 89 ? 4.356 -0.101 -8.568 1.00 91.56 89 ARG A C 1
ATOM 733 O O . ARG A 1 89 ? 3.646 -1.026 -8.945 1.00 91.56 89 ARG A O 1
ATOM 740 N N . GLY A 1 90 ? 4.057 1.186 -8.732 1.00 89.94 90 GLY A N 1
ATOM 741 C CA . GLY A 1 90 ? 2.824 1.663 -9.353 1.00 89.94 90 GLY A CA 1
ATOM 742 C C . GLY A 1 90 ? 1.687 1.862 -8.354 1.00 89.94 90 GLY A C 1
ATOM 743 O O . GLY A 1 90 ? 1.859 1.695 -7.142 1.00 89.94 90 GLY A O 1
ATOM 744 N N . VAL A 1 91 ? 0.539 2.254 -8.895 1.00 92.44 91 VAL A N 1
ATOM 745 C CA . VAL A 1 91 ? -0.718 2.379 -8.157 1.00 92.44 91 VAL A CA 1
ATOM 746 C C . VAL A 1 91 ? -1.449 1.037 -8.128 1.00 92.44 91 VAL A C 1
ATOM 748 O O . VAL A 1 91 ? -1.238 0.170 -8.979 1.00 92.44 91 VAL A O 1
ATOM 751 N N . GLU A 1 92 ? -2.260 0.837 -7.102 1.00 94.38 92 GLU A N 1
ATOM 752 C CA . GLU A 1 92 ? -3.196 -0.275 -7.014 1.00 94.38 92 GLU A CA 1
ATOM 753 C C . GLU A 1 92 ? -4.421 -0.008 -7.898 1.00 94.38 92 GLU A C 1
ATOM 755 O O . GLU A 1 92 ? -4.963 1.096 -7.890 1.00 94.38 92 GLU A O 1
ATOM 760 N N . GLU A 1 93 ? -4.868 -1.026 -8.633 1.00 90.25 93 GLU A N 1
ATOM 761 C CA . GLU A 1 93 ? -6.011 -0.915 -9.552 1.00 90.25 93 GLU A CA 1
ATOM 762 C C . GLU A 1 93 ? -7.342 -1.288 -8.876 1.00 90.25 93 GLU A C 1
ATOM 764 O O . GLU A 1 93 ? -8.350 -0.630 -9.099 1.00 90.25 93 GLU A O 1
ATOM 769 N N . VAL A 1 94 ? -7.354 -2.324 -8.025 1.00 92.69 94 VAL A N 1
ATOM 770 C CA . VAL A 1 94 ? -8.604 -2.946 -7.541 1.00 92.69 94 VAL A CA 1
ATOM 771 C C . VAL A 1 94 ? -8.984 -2.507 -6.125 1.00 92.69 94 VAL A C 1
ATOM 773 O O . VAL A 1 94 ? -10.113 -2.100 -5.866 1.00 92.69 94 VAL A O 1
ATOM 776 N N . HIS A 1 95 ? -8.068 -2.602 -5.159 1.00 95.56 95 HIS A N 1
ATOM 777 C CA . HIS A 1 95 ? -8.399 -2.432 -3.736 1.00 95.56 95 HIS A CA 1
ATOM 778 C C . HIS A 1 95 ? -8.171 -1.002 -3.232 1.00 95.56 95 HIS A C 1
ATOM 780 O O . HIS A 1 95 ? -7.522 -0.792 -2.203 1.00 95.56 95 HIS A O 1
ATOM 786 N N . THR A 1 96 ? -8.712 -0.041 -3.975 1.00 96.19 96 THR A N 1
ATOM 787 C CA . THR A 1 96 ? -8.550 1.401 -3.729 1.00 96.19 96 THR A CA 1
ATOM 788 C C . THR A 1 96 ? -9.736 2.011 -2.974 1.00 96.19 96 THR A C 1
ATOM 790 O O . THR A 1 96 ? -9.594 3.063 -2.359 1.00 96.19 96 THR A O 1
ATOM 793 N N . GLU A 1 97 ? -10.894 1.344 -2.969 1.00 96.00 97 GLU A N 1
ATOM 794 C CA . GLU A 1 97 ? -12.133 1.823 -2.334 1.00 96.00 97 GLU A CA 1
ATOM 795 C C . GLU A 1 97 ? -12.483 1.057 -1.051 1.00 96.00 97 GLU A C 1
ATOM 797 O O . GLU A 1 97 ? -12.124 -0.124 -0.895 1.00 96.00 97 GLU A O 1
ATOM 802 N N . LEU A 1 98 ? -13.185 1.737 -0.135 1.00 96.00 98 LEU A N 1
ATOM 803 C CA . LEU A 1 98 ? -13.654 1.170 1.129 1.00 96.00 98 LEU A CA 1
ATOM 804 C C . LEU A 1 98 ? -14.921 0.336 0.895 1.00 96.00 98 LEU A C 1
ATOM 806 O O . LEU A 1 98 ? -15.924 0.842 0.403 1.00 96.00 98 LEU A O 1
ATOM 810 N N . ILE A 1 99 ? -14.910 -0.937 1.294 1.00 94.94 99 ILE A N 1
ATOM 811 C CA . ILE A 1 99 ? -16.073 -1.831 1.143 1.00 94.94 99 ILE A CA 1
ATOM 812 C C . ILE A 1 99 ? -17.175 -1.425 2.126 1.00 94.94 99 ILE A C 1
ATOM 814 O O . ILE A 1 99 ? -18.343 -1.338 1.757 1.00 94.94 99 ILE A O 1
ATOM 818 N N . HIS A 1 100 ? -16.793 -1.136 3.371 1.00 93.81 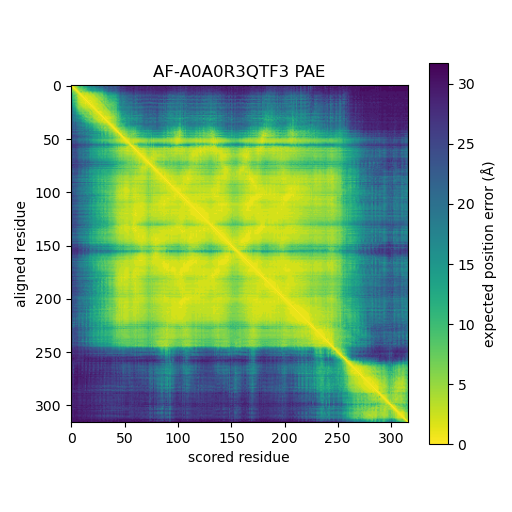100 HIS A N 1
ATOM 819 C CA . HIS A 1 100 ? -17.727 -0.776 4.441 1.00 93.81 100 HIS A CA 1
ATOM 820 C C . HIS A 1 100 ? -18.003 0.737 4.531 1.00 93.81 100 HIS A C 1
ATOM 822 O O . HIS A 1 100 ? -18.738 1.163 5.417 1.00 93.81 100 HIS A O 1
ATOM 828 N N . LYS A 1 101 ? -17.423 1.548 3.628 1.00 94.81 101 LYS A N 1
ATOM 829 C CA . LYS A 1 101 ? -17.672 2.999 3.470 1.00 94.81 101 LYS A CA 1
ATOM 830 C C . LYS A 1 101 ? -17.545 3.850 4.745 1.00 94.81 101 LYS A C 1
ATOM 832 O O . LYS A 1 101 ? -18.245 4.846 4.905 1.00 94.81 101 LYS A O 1
ATOM 837 N N . GLN A 1 102 ? -16.665 3.465 5.670 1.00 94.06 102 GLN A N 1
ATOM 838 C CA . GLN A 1 102 ? -16.421 4.215 6.908 1.00 94.06 102 GLN A CA 1
ATOM 839 C C . GLN A 1 102 ? -14.983 4.720 6.977 1.00 94.06 102 GLN A C 1
ATOM 841 O O . GLN A 1 102 ? -14.700 5.817 6.494 1.00 94.06 102 GLN A O 1
ATOM 846 N N . TYR A 1 103 ? -14.076 3.925 7.554 1.00 97.00 103 TYR A N 1
ATOM 847 C CA . TYR A 1 103 ? -12.699 4.333 7.810 1.00 97.00 103 TYR A CA 1
ATOM 848 C C . TYR A 1 103 ? -11.702 3.231 7.451 1.00 97.00 103 TYR A C 1
ATOM 850 O O . TYR A 1 103 ? -12.006 2.036 7.474 1.00 97.00 103 TYR A O 1
ATOM 858 N N . GLY A 1 104 ? -10.467 3.628 7.163 1.00 97.19 104 GLY A N 1
ATOM 859 C CA . GLY A 1 104 ? -9.387 2.692 6.899 1.00 97.19 104 GLY A CA 1
ATOM 860 C C . GLY A 1 104 ? -8.015 3.345 6.854 1.00 97.19 104 GLY A C 1
ATOM 861 O O . GLY A 1 104 ? -7.853 4.551 7.051 1.00 97.19 104 GLY A O 1
ATOM 862 N N . LEU A 1 105 ? -7.014 2.513 6.588 1.00 97.81 105 LEU A N 1
ATOM 863 C CA . LEU A 1 105 ? -5.663 2.959 6.265 1.00 97.81 105 LEU A CA 1
ATOM 864 C C . LEU A 1 105 ? -5.361 2.646 4.812 1.00 97.81 105 LEU A C 1
ATOM 866 O O . LEU A 1 105 ? -5.511 1.491 4.405 1.00 97.81 105 LEU A O 1
ATOM 870 N N . ALA A 1 106 ? -4.849 3.620 4.067 1.00 97.50 106 ALA A N 1
ATOM 871 C CA . ALA A 1 106 ? -4.306 3.361 2.740 1.00 97.50 106 ALA A CA 1
ATOM 872 C C . ALA A 1 106 ? -2.834 3.737 2.631 1.00 97.50 106 ALA A C 1
ATOM 874 O O . ALA A 1 106 ? -2.330 4.660 3.273 1.00 97.50 106 ALA A O 1
ATOM 875 N N . ALA A 1 107 ? -2.137 2.984 1.790 1.00 97.81 107 ALA A N 1
ATOM 876 C CA . ALA A 1 107 ? -0.746 3.225 1.473 1.00 97.81 107 ALA A CA 1
ATOM 877 C C . ALA A 1 107 ? -0.617 4.441 0.545 1.00 97.81 107 ALA A C 1
ATOM 879 O O . ALA A 1 107 ? -1.134 4.429 -0.570 1.00 97.81 107 ALA A O 1
ATOM 880 N N . VAL A 1 108 ? 0.132 5.464 0.959 1.00 96.38 108 VAL A N 1
ATOM 881 C CA . VAL A 1 108 ? 0.480 6.592 0.075 1.00 96.38 108 VAL A CA 1
ATOM 882 C C . VAL A 1 108 ? 1.534 6.148 -0.942 1.00 96.38 108 VAL A C 1
ATOM 884 O O . VAL A 1 108 ? 1.480 6.519 -2.110 1.00 96.38 108 VAL A O 1
ATOM 887 N N . ALA A 1 109 ? 2.478 5.307 -0.510 1.00 96.69 109 ALA A N 1
ATOM 888 C CA . ALA A 1 109 ? 3.519 4.732 -1.355 1.00 96.69 109 ALA A CA 1
ATOM 889 C C . ALA A 1 109 ? 3.621 3.214 -1.166 1.00 96.69 109 ALA A C 1
ATOM 891 O O . ALA A 1 109 ? 3.240 2.676 -0.128 1.00 96.69 109 ALA A O 1
ATOM 892 N N . GLY A 1 110 ? 4.167 2.526 -2.171 1.00 95.56 110 GLY A N 1
ATOM 893 C CA . GLY A 1 110 ? 4.345 1.079 -2.120 1.00 95.56 110 GLY A CA 1
ATOM 894 C C . GLY A 1 110 ? 5.409 0.630 -1.113 1.00 95.56 110 GLY A C 1
ATOM 895 O O . GLY A 1 110 ? 6.441 1.281 -0.937 1.00 95.56 110 GLY A O 1
ATOM 896 N N . GLY A 1 111 ? 5.180 -0.517 -0.476 1.00 96.69 111 GLY A N 1
ATOM 897 C CA . GLY A 1 111 ? 6.042 -1.039 0.579 1.00 96.69 111 GLY A CA 1
ATOM 898 C C . GLY A 1 111 ? 5.797 -2.509 0.911 1.00 96.69 111 GLY A C 1
ATOM 899 O O . GLY A 1 111 ? 4.976 -3.186 0.295 1.00 96.69 111 GLY A O 1
ATOM 900 N N . PHE A 1 112 ? 6.553 -3.022 1.882 1.00 97.25 112 PHE A N 1
ATOM 901 C CA . PHE A 1 112 ? 6.419 -4.393 2.376 1.00 97.25 112 PHE A CA 1
ATOM 902 C C . PHE A 1 112 ? 5.965 -4.374 3.833 1.00 97.25 112 PHE A C 1
ATOM 904 O O . PHE A 1 112 ? 6.594 -3.712 4.660 1.00 97.25 112 PHE A O 1
ATOM 911 N N . ILE A 1 113 ? 4.916 -5.132 4.143 1.00 96.94 113 ILE A N 1
ATOM 912 C CA . ILE A 1 113 ? 4.434 -5.345 5.510 1.00 96.94 113 ILE A CA 1
ATOM 913 C C . ILE A 1 113 ? 4.965 -6.694 5.992 1.00 96.94 113 ILE A C 1
ATOM 915 O O . ILE A 1 113 ? 4.798 -7.708 5.311 1.00 96.94 113 ILE A O 1
ATOM 919 N N . SER A 1 114 ? 5.649 -6.709 7.135 1.00 96.31 114 SER A N 1
ATOM 920 C CA . SER A 1 114 ? 6.151 -7.949 7.738 1.00 96.31 114 SER A CA 1
ATOM 921 C C . SER A 1 114 ? 5.119 -8.581 8.674 1.00 96.31 114 SER A C 1
ATOM 923 O O . SER A 1 114 ? 4.250 -7.886 9.199 1.00 96.31 114 SER A O 1
ATOM 925 N N . ALA A 1 115 ? 5.243 -9.885 8.942 1.00 96.00 115 ALA A N 1
ATOM 926 C CA . ALA A 1 115 ? 4.409 -10.578 9.933 1.00 96.00 115 ALA A CA 1
ATOM 927 C C . ALA A 1 115 ? 4.449 -9.909 11.323 1.00 96.00 115 ALA A C 1
ATOM 929 O O . ALA A 1 115 ? 3.431 -9.803 12.004 1.00 96.00 115 ALA A O 1
ATOM 930 N N . TYR A 1 116 ? 5.612 -9.373 11.708 1.00 95.44 116 TYR A N 1
ATOM 931 C CA . TYR A 1 116 ? 5.771 -8.606 12.942 1.00 95.44 116 TYR A CA 1
ATOM 932 C C . TYR A 1 116 ? 4.884 -7.352 12.961 1.00 95.44 116 TYR A C 1
ATOM 934 O O . TYR A 1 116 ? 4.223 -7.074 13.961 1.00 95.44 116 TYR A O 1
ATOM 942 N N . ASP A 1 117 ? 4.846 -6.607 11.852 1.00 95.94 117 ASP A N 1
ATOM 943 C CA . ASP A 1 117 ? 4.036 -5.391 11.751 1.00 95.94 117 ASP A CA 1
ATOM 944 C C . ASP A 1 117 ? 2.535 -5.736 11.808 1.00 95.94 117 ASP A C 1
ATOM 946 O O . ASP A 1 117 ? 1.784 -5.067 12.516 1.00 95.94 117 ASP A O 1
ATOM 950 N N . PHE A 1 118 ? 2.110 -6.832 11.163 1.00 96.44 118 PHE A N 1
ATOM 951 C CA . PHE A 1 118 ? 0.740 -7.354 11.273 1.00 96.44 118 PHE A CA 1
ATOM 952 C C . PHE A 1 118 ? 0.356 -7.688 12.719 1.00 96.44 118 PHE A C 1
ATOM 954 O O . PHE A 1 118 ? -0.706 -7.275 13.189 1.00 96.44 118 PHE A O 1
ATOM 961 N N . ASN A 1 119 ? 1.227 -8.396 13.441 1.00 96.06 119 ASN A N 1
ATOM 962 C CA . ASN A 1 119 ? 0.992 -8.759 14.837 1.00 96.06 119 ASN A CA 1
ATOM 963 C C . ASN A 1 119 ? 0.901 -7.530 15.748 1.00 96.06 119 ASN A C 1
ATOM 965 O O . ASN A 1 119 ? 0.009 -7.475 16.596 1.00 96.06 119 ASN A O 1
ATOM 969 N N . PHE A 1 120 ? 1.768 -6.535 15.539 1.00 95.75 120 PHE A N 1
ATOM 970 C CA . PHE A 1 120 ? 1.746 -5.274 16.280 1.00 95.75 120 PHE A CA 1
ATOM 971 C C . PHE A 1 120 ? 0.439 -4.502 16.063 1.00 95.75 120 PHE A C 1
ATOM 973 O O . PHE A 1 120 ? -0.209 -4.091 17.026 1.00 95.75 120 PHE A O 1
ATOM 980 N N . ILE A 1 121 ? 0.032 -4.334 14.801 1.00 96.56 121 ILE A N 1
ATOM 981 C CA . ILE A 1 121 ? -1.199 -3.621 14.446 1.00 96.56 121 ILE A CA 1
ATOM 982 C C . ILE A 1 121 ? -2.411 -4.335 15.037 1.00 96.56 121 ILE A C 1
ATOM 984 O O . ILE A 1 121 ? -3.238 -3.696 15.681 1.00 96.56 121 ILE A O 1
ATOM 988 N N . ARG A 1 122 ? -2.491 -5.660 14.872 1.00 96.12 122 ARG A N 1
ATOM 989 C CA . ARG A 1 122 ? -3.580 -6.476 15.414 1.00 96.12 122 ARG A CA 1
ATOM 990 C C . ARG A 1 122 ? -3.701 -6.334 16.924 1.00 96.12 122 ARG A C 1
ATOM 992 O O . ARG A 1 122 ? -4.796 -6.085 17.413 1.00 96.12 122 ARG A O 1
ATOM 999 N N . ASP A 1 123 ? -2.601 -6.504 17.657 1.00 96.31 123 ASP A N 1
ATOM 1000 C CA . ASP A 1 123 ? -2.608 -6.422 19.119 1.00 96.31 123 ASP A CA 1
ATOM 1001 C C . ASP A 1 123 ? -3.048 -5.033 19.594 1.00 96.31 123 ASP A C 1
ATOM 1003 O O . ASP A 1 123 ? -3.926 -4.920 20.448 1.00 96.31 123 ASP A O 1
ATOM 1007 N N . ARG A 1 124 ? -2.506 -3.966 18.995 1.00 96.25 124 ARG A 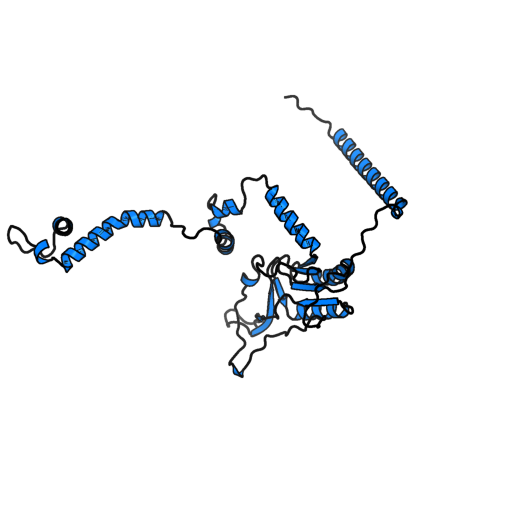N 1
ATOM 1008 C CA . ARG A 1 124 ? -2.848 -2.603 19.402 1.00 96.25 124 ARG A CA 1
ATOM 1009 C C . ARG A 1 124 ? -4.290 -2.236 19.063 1.00 96.25 124 ARG A C 1
ATOM 1011 O O . ARG A 1 124 ? -4.973 -1.647 19.895 1.00 96.25 124 ARG A O 1
ATOM 1018 N N . LEU A 1 125 ? -4.745 -2.590 17.865 1.00 96.00 125 LEU A N 1
ATOM 1019 C CA . LEU A 1 125 ? -6.079 -2.254 17.382 1.00 96.00 125 LEU A CA 1
ATOM 1020 C C . LEU A 1 125 ? -7.150 -3.052 18.142 1.00 96.00 125 LEU A C 1
ATOM 1022 O O . LEU A 1 125 ? -8.097 -2.462 18.653 1.00 96.00 125 LEU A O 1
ATOM 1026 N N . ASN A 1 126 ? -6.960 -4.361 18.335 1.00 96.19 126 ASN A N 1
ATOM 1027 C CA . ASN A 1 126 ? -7.915 -5.204 19.067 1.00 96.19 126 ASN A CA 1
ATOM 1028 C C . ASN A 1 126 ? -8.043 -4.849 20.557 1.00 96.19 126 ASN A C 1
ATOM 1030 O O . ASN A 1 126 ? -9.062 -5.182 21.160 1.00 96.19 126 ASN A O 1
ATOM 1034 N N . ARG A 1 127 ? -7.030 -4.211 21.162 1.00 94.56 127 ARG A N 1
ATOM 1035 C CA . ARG A 1 127 ? -7.111 -3.678 22.536 1.00 94.56 127 ARG A CA 1
ATOM 1036 C C . ARG A 1 127 ? -7.971 -2.421 22.634 1.00 94.56 127 ARG A C 1
ATOM 1038 O O . ARG A 1 127 ? -8.556 -2.189 23.685 1.00 94.56 127 ARG A O 1
ATOM 1045 N N . ASN A 1 128 ? -8.015 -1.624 21.569 1.00 93.62 128 ASN A N 1
ATOM 1046 C CA . ASN A 1 128 ? -8.753 -0.365 21.535 1.00 93.62 128 ASN A CA 1
ATOM 1047 C C . ASN A 1 128 ? -10.200 -0.541 21.049 1.00 93.62 128 ASN A C 1
ATOM 1049 O O . ASN A 1 128 ? -11.048 0.258 21.419 1.00 93.62 128 ASN A O 1
ATOM 1053 N N . LEU A 1 129 ? -10.486 -1.573 20.247 1.00 94.69 129 LEU A N 1
ATOM 1054 C CA . LEU A 1 129 ? -11.830 -1.828 19.722 1.00 94.69 129 LEU A CA 1
ATOM 1055 C C . LEU A 1 129 ? -12.850 -2.148 20.822 1.00 94.69 129 LEU A C 1
ATOM 1057 O O . LEU A 1 129 ? -12.651 -3.055 21.638 1.00 94.69 129 LEU A O 1
ATOM 1061 N N . LEU A 1 130 ? -13.987 -1.454 20.769 1.00 94.06 130 LEU A N 1
ATOM 1062 C CA . LEU A 1 130 ? -15.140 -1.680 21.637 1.00 94.06 130 LEU A CA 1
ATOM 1063 C C . LEU A 1 130 ? -16.130 -2.694 21.035 1.00 94.06 130 LEU A C 1
ATOM 1065 O O . LEU A 1 130 ? -15.950 -3.239 19.945 1.00 94.06 130 LEU A O 1
ATOM 1069 N N . LYS A 1 131 ? -17.215 -2.966 21.768 1.00 89.56 131 LYS A N 1
ATOM 1070 C CA . LYS A 1 131 ? -18.327 -3.791 21.278 1.00 89.56 131 LYS A CA 1
ATOM 1071 C C . LYS A 1 131 ? -19.004 -3.101 20.083 1.00 89.56 131 LYS A C 1
ATOM 1073 O O . LYS A 1 131 ? -19.198 -1.893 20.110 1.00 89.56 131 LYS A O 1
ATOM 1078 N N . ASN A 1 132 ? -19.415 -3.880 19.078 1.00 91.00 132 ASN A N 1
ATOM 1079 C CA . ASN A 1 132 ? -20.057 -3.398 17.841 1.00 91.00 132 ASN A CA 1
ATOM 1080 C C . ASN A 1 132 ? -19.175 -2.471 16.979 1.00 91.00 132 ASN A C 1
ATOM 1082 O O . ASN A 1 132 ? -19.686 -1.743 16.129 1.00 91.00 132 ASN A O 1
ATOM 1086 N N . GLN A 1 133 ? -17.861 -2.503 17.191 1.00 94.81 133 GLN A N 1
ATOM 1087 C CA . GLN A 1 133 ? -16.862 -1.961 16.276 1.00 94.81 133 GLN A CA 1
ATOM 1088 C C . GLN A 1 133 ? -16.098 -3.130 15.676 1.00 94.81 133 GLN A C 1
ATOM 1090 O O . GLN A 1 133 ? -15.805 -4.086 16.395 1.00 94.81 133 GLN A O 1
ATOM 1095 N N . PHE A 1 134 ? -15.772 -3.055 14.390 1.00 95.81 134 PHE A N 1
ATOM 1096 C CA . PHE A 1 134 ? -15.053 -4.102 13.686 1.00 95.81 134 PHE A CA 1
ATOM 1097 C C . PHE A 1 134 ? -13.795 -3.593 12.999 1.00 95.81 134 PHE A C 1
ATOM 1099 O O . PHE A 1 134 ? -13.694 -2.420 12.643 1.00 95.81 134 PHE A O 1
ATOM 1106 N N . ALA A 1 135 ? -12.852 -4.502 12.769 1.00 96.25 135 ALA A N 1
ATOM 1107 C CA . ALA A 1 135 ? -11.711 -4.256 11.910 1.00 96.25 135 ALA A CA 1
ATOM 1108 C C . ALA A 1 135 ? -11.367 -5.472 11.058 1.00 96.25 135 ALA A C 1
ATOM 1110 O O . ALA A 1 135 ? -11.414 -6.612 11.522 1.00 96.25 135 ALA A O 1
ATOM 1111 N N . ILE A 1 136 ? -11.005 -5.212 9.804 1.00 95.94 136 ILE A N 1
ATOM 1112 C CA . ILE A 1 136 ? -10.793 -6.239 8.783 1.00 95.94 136 ILE A CA 1
ATOM 1113 C C . ILE A 1 136 ? -9.508 -5.943 8.018 1.00 95.94 136 ILE A C 1
ATOM 1115 O O . ILE A 1 136 ? -9.201 -4.798 7.677 1.00 95.94 136 ILE A O 1
ATOM 1119 N N . TRP A 1 137 ? -8.763 -7.000 7.706 1.00 96.69 137 TRP A N 1
ATOM 1120 C CA . TRP A 1 137 ? -7.632 -6.916 6.793 1.00 96.69 137 TRP A CA 1
ATOM 1121 C C . TRP A 1 137 ? -8.105 -6.885 5.339 1.00 96.69 137 TRP A C 1
ATOM 1123 O O . TRP A 1 137 ? -8.832 -7.767 4.893 1.00 96.69 137 TRP A O 1
ATOM 1133 N N . ARG A 1 138 ? -7.628 -5.904 4.569 1.00 96.81 138 ARG A N 1
ATOM 1134 C CA . ARG A 1 138 ? -7.816 -5.819 3.106 1.00 96.81 138 ARG A CA 1
ATOM 1135 C C . ARG A 1 138 ? -6.610 -6.353 2.324 1.00 96.81 138 ARG A C 1
ATOM 1137 O O . ARG A 1 138 ? -6.600 -6.378 1.089 1.00 96.81 138 ARG A O 1
ATOM 1144 N N . VAL A 1 139 ? -5.574 -6.773 3.043 1.00 96.75 139 VAL A N 1
ATOM 1145 C CA . VAL A 1 139 ? -4.348 -7.360 2.502 1.00 96.75 139 VAL A CA 1
ATOM 1146 C C . VAL A 1 139 ? -4.238 -8.829 2.906 1.00 96.75 139 VAL A C 1
ATOM 1148 O O . VAL A 1 139 ? -4.656 -9.189 4.007 1.00 96.75 139 VAL A O 1
ATOM 1151 N N . PRO A 1 140 ? -3.670 -9.681 2.037 1.00 96.25 140 PRO A N 1
ATOM 1152 C CA . PRO A 1 140 ? -3.459 -11.081 2.365 1.00 96.25 140 PRO A CA 1
ATOM 1153 C C . PRO A 1 140 ? -2.335 -11.254 3.393 1.00 96.25 140 PRO A C 1
ATOM 1155 O O . PRO A 1 140 ? -1.481 -10.375 3.580 1.00 96.25 140 PRO A O 1
ATOM 1158 N N . ALA A 1 141 ? -2.313 -12.438 4.003 1.00 97.06 141 ALA A N 1
ATOM 1159 C CA . ALA A 1 141 ? -1.232 -12.869 4.876 1.00 97.06 141 ALA A CA 1
ATOM 1160 C C . ALA A 1 141 ? 0.142 -12.812 4.167 1.00 97.06 141 ALA A C 1
ATOM 1162 O O . ALA A 1 141 ? 0.210 -12.914 2.936 1.00 97.06 141 ALA A O 1
ATOM 1163 N N . PRO A 1 142 ? 1.245 -12.662 4.923 1.00 97.06 142 PRO A N 1
ATOM 1164 C CA . PRO A 1 142 ? 2.600 -12.665 4.377 1.00 97.06 142 PRO A CA 1
ATOM 1165 C C . PRO A 1 142 ? 2.909 -13.922 3.562 1.00 97.06 142 PRO A C 1
ATOM 1167 O O . PRO A 1 142 ? 2.955 -15.024 4.096 1.00 97.06 142 PRO A O 1
ATOM 1170 N N . TRP A 1 143 ? 3.190 -13.746 2.270 1.00 95.81 143 TRP A N 1
ATOM 1171 C CA . TRP A 1 143 ? 3.455 -14.863 1.354 1.00 95.81 143 TRP A CA 1
ATOM 1172 C C . TRP A 1 143 ? 4.765 -14.739 0.577 1.00 95.81 143 TRP A C 1
ATOM 1174 O O . TRP A 1 143 ? 5.300 -15.745 0.118 1.00 95.81 143 TRP A O 1
ATOM 1184 N N . LEU A 1 144 ? 5.336 -13.536 0.447 1.00 96.50 144 LEU A N 1
ATOM 1185 C CA . LEU A 1 144 ? 6.561 -13.327 -0.324 1.00 96.50 144 LEU A CA 1
ATOM 1186 C C . LEU A 1 144 ? 7.802 -13.622 0.542 1.00 96.50 144 LEU A C 1
ATOM 1188 O O . LEU A 1 144 ? 8.079 -12.857 1.471 1.00 96.50 144 LEU A O 1
ATOM 1192 N N . PRO A 1 145 ? 8.605 -14.665 0.247 1.00 97.19 145 PRO A N 1
ATOM 1193 C CA . PRO A 1 145 ? 9.761 -15.011 1.068 1.00 97.19 145 PRO A CA 1
ATOM 1194 C C . PRO A 1 145 ? 10.914 -14.009 0.918 1.00 97.19 145 PRO A C 1
ATOM 1196 O O . PRO A 1 145 ? 11.313 -13.609 -0.181 1.00 97.19 145 PRO A O 1
ATOM 1199 N N . ARG A 1 146 ? 11.534 -13.649 2.045 1.00 96.44 146 ARG A N 1
ATOM 1200 C CA . ARG A 1 146 ? 12.769 -12.861 2.111 1.00 96.44 146 ARG A CA 1
ATOM 1201 C C . ARG A 1 146 ? 13.936 -13.736 2.516 1.00 96.44 146 ARG A C 1
ATOM 1203 O O . ARG A 1 146 ? 14.008 -14.213 3.642 1.00 96.44 146 ARG A O 1
ATOM 1210 N N . THR A 1 147 ? 14.883 -13.922 1.598 1.00 96.12 147 THR A N 1
ATOM 1211 C CA . THR A 1 147 ? 16.095 -14.701 1.870 1.00 96.12 147 THR A CA 1
ATOM 1212 C C . THR A 1 147 ? 17.199 -13.840 2.472 1.00 96.12 147 THR A C 1
ATOM 1214 O O . THR A 1 147 ? 17.491 -12.766 1.940 1.00 96.12 147 THR A O 1
ATOM 1217 N N . LYS A 1 148 ? 17.880 -14.346 3.502 1.00 94.75 148 LYS A N 1
ATOM 1218 C CA . LYS A 1 148 ? 19.068 -13.729 4.106 1.00 94.75 148 LYS A CA 1
ATOM 1219 C C . LYS A 1 148 ? 20.221 -14.734 4.094 1.00 94.75 148 LYS A C 1
ATOM 1221 O O . LYS A 1 148 ? 20.021 -15.927 4.311 1.00 94.75 148 LYS A O 1
ATOM 1226 N N . ARG A 1 149 ? 21.432 -14.267 3.786 1.00 94.00 149 ARG A N 1
ATOM 1227 C CA . ARG A 1 149 ? 22.657 -15.080 3.889 1.00 94.00 149 ARG A CA 1
ATOM 1228 C C . ARG A 1 149 ? 23.224 -14.942 5.301 1.00 94.00 149 ARG A C 1
ATOM 1230 O O . ARG A 1 149 ? 22.992 -13.921 5.949 1.00 94.00 149 ARG A O 1
ATOM 1237 N N . ALA A 1 150 ? 23.946 -15.958 5.766 1.00 93.25 150 ALA A N 1
ATOM 1238 C CA . ALA A 1 150 ? 24.642 -15.884 7.044 1.00 93.25 150 ALA A CA 1
ATOM 1239 C C . ALA A 1 150 ? 25.634 -14.708 7.047 1.00 93.25 150 ALA A C 1
ATOM 1241 O O . ALA A 1 150 ? 26.216 -14.363 6.012 1.00 93.25 150 ALA A O 1
ATOM 1242 N N . ILE A 1 151 ? 25.798 -14.083 8.210 1.00 95.50 151 ILE A N 1
ATOM 1243 C CA . ILE A 1 151 ? 26.755 -12.990 8.400 1.00 95.50 151 ILE A CA 1
ATOM 1244 C C . ILE A 1 151 ? 28.162 -13.562 8.160 1.00 95.50 151 ILE A C 1
ATOM 1246 O O . ILE A 1 151 ? 28.494 -14.609 8.704 1.00 95.50 151 ILE A O 1
ATOM 1250 N N . GLY A 1 152 ? 28.959 -12.924 7.297 1.00 92.88 152 GLY A N 1
ATOM 1251 C CA . GLY A 1 152 ? 30.305 -13.392 6.927 1.00 92.88 152 GLY A CA 1
ATOM 1252 C C . GLY A 1 152 ? 30.385 -14.321 5.703 1.00 92.88 152 GLY A C 1
ATOM 1253 O O . GLY A 1 152 ? 31.482 -14.691 5.291 1.00 92.88 152 GLY A O 1
ATOM 1254 N N . ALA A 1 153 ? 29.263 -14.678 5.066 1.00 93.50 153 ALA A N 1
ATOM 1255 C CA . ALA A 1 153 ? 29.289 -15.498 3.851 1.00 93.50 153 ALA A CA 1
ATOM 1256 C C . ALA A 1 153 ? 29.855 -14.732 2.632 1.00 93.50 153 ALA A C 1
ATOM 1258 O O . ALA A 1 153 ? 29.356 -13.664 2.271 1.00 93.50 153 ALA A O 1
ATOM 1259 N N . LYS A 1 154 ? 30.839 -15.320 1.929 1.00 94.06 154 LYS A N 1
ATOM 1260 C CA . LYS A 1 154 ? 31.432 -14.758 0.695 1.00 94.06 154 LYS A CA 1
ATOM 1261 C C . LYS A 1 154 ? 30.400 -14.618 -0.429 1.00 94.06 154 LYS A C 1
ATOM 1263 O O . LYS A 1 154 ? 29.446 -15.400 -0.506 1.00 94.06 154 LYS A O 1
ATOM 1268 N N . ALA A 1 155 ? 30.573 -13.641 -1.321 1.00 93.56 155 ALA A N 1
ATOM 1269 C CA . ALA A 1 155 ? 29.748 -13.501 -2.525 1.00 93.56 155 ALA A CA 1
ATOM 1270 C C . ALA A 1 155 ? 29.812 -14.776 -3.398 1.00 93.56 155 ALA A C 1
ATOM 1272 O O . ALA A 1 155 ? 30.819 -15.474 -3.399 1.00 93.56 155 ALA A O 1
ATOM 1273 N N . GLY A 1 156 ? 28.724 -15.1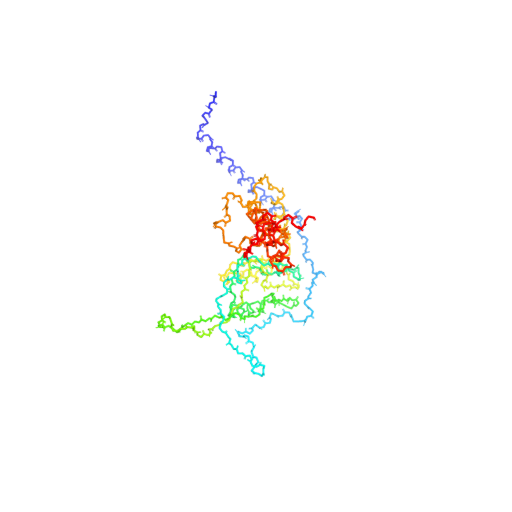16 -4.096 1.00 90.00 156 GLY A N 1
ATOM 1274 C CA . GLY A 1 156 ? 28.690 -16.238 -5.051 1.00 90.00 156 GLY A CA 1
ATOM 1275 C C . GLY A 1 156 ? 28.275 -17.615 -4.507 1.00 90.00 156 GLY A C 1
ATOM 1276 O O . GLY A 1 156 ? 27.877 -18.465 -5.291 1.00 90.00 156 GLY A O 1
ATOM 1277 N N . SER A 1 157 ? 28.256 -17.843 -3.188 1.00 88.81 157 SER A N 1
ATOM 1278 C CA . SER A 1 157 ? 27.803 -19.119 -2.580 1.00 88.81 157 SER A CA 1
ATOM 1279 C C . SER A 1 157 ? 26.262 -19.231 -2.527 1.00 88.81 157 SER A C 1
ATOM 1281 O O . SER A 1 157 ? 25.647 -19.364 -1.471 1.00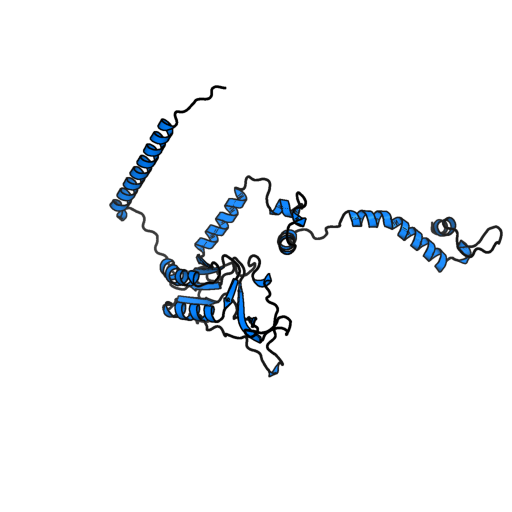 88.81 157 SER A O 1
ATOM 1283 N N . GLY A 1 158 ? 25.618 -19.074 -3.685 1.00 91.19 158 GLY A N 1
ATOM 1284 C CA . GLY A 1 158 ? 24.180 -19.258 -3.871 1.00 91.19 158 GLY A CA 1
ATOM 1285 C C . GLY A 1 158 ? 23.270 -18.332 -3.051 1.00 91.19 158 GLY A C 1
ATOM 1286 O O . GLY A 1 158 ? 23.679 -17.354 -2.412 1.00 91.19 158 GLY A O 1
ATOM 1287 N N . LYS A 1 159 ? 21.972 -18.646 -3.093 1.00 93.31 159 LYS A N 1
ATOM 1288 C CA . LYS A 1 159 ? 20.917 -17.887 -2.414 1.00 93.31 159 LYS A CA 1
ATOM 1289 C C . LYS A 1 159 ? 20.716 -18.376 -0.980 1.00 93.31 159 LYS A C 1
ATOM 1291 O O . LYS A 1 159 ? 20.558 -19.574 -0.744 1.00 93.31 159 LYS A O 1
ATOM 1296 N N . GLY A 1 160 ? 20.662 -17.432 -0.040 1.00 93.94 160 GLY A N 1
ATOM 1297 C CA . GLY A 1 160 ? 20.505 -17.704 1.393 1.00 93.94 160 GLY A CA 1
ATOM 1298 C C . GLY A 1 160 ? 19.202 -18.417 1.766 1.00 93.94 160 GLY A C 1
ATOM 1299 O O . GLY A 1 160 ? 18.347 -18.673 0.912 1.00 93.94 160 GLY A O 1
ATOM 1300 N N . ASN A 1 161 ? 19.057 -18.739 3.051 1.00 95.25 161 ASN A N 1
ATOM 1301 C CA . ASN A 1 161 ? 17.833 -19.340 3.572 1.00 95.25 161 ASN A CA 1
ATOM 1302 C C . ASN A 1 161 ? 16.710 -18.295 3.685 1.00 95.25 161 ASN A C 1
ATOM 1304 O O . ASN A 1 161 ? 16.984 -17.092 3.743 1.00 95.25 161 ASN A O 1
ATOM 1308 N N . ILE A 1 162 ? 15.454 -18.743 3.687 1.00 96.31 162 ILE A N 1
ATOM 1309 C CA . ILE A 1 162 ? 14.292 -17.884 3.940 1.00 96.31 162 ILE A CA 1
ATOM 1310 C C . ILE A 1 162 ? 14.343 -17.446 5.407 1.00 96.31 162 ILE A C 1
ATOM 1312 O O . ILE A 1 162 ? 14.529 -18.268 6.294 1.00 96.31 162 ILE A O 1
ATOM 1316 N N . HIS A 1 163 ? 14.243 -16.141 5.645 1.00 95.31 163 HIS A N 1
ATOM 1317 C CA . HIS A 1 163 ? 14.292 -15.542 6.977 1.00 95.31 163 HIS A CA 1
ATOM 1318 C C . HIS A 1 163 ? 12.903 -15.167 7.491 1.00 95.31 163 HIS A C 1
ATOM 1320 O O . HIS A 1 163 ? 12.637 -15.311 8.674 1.00 95.31 163 HIS A O 1
ATOM 1326 N N . HIS A 1 164 ? 12.060 -14.582 6.642 1.00 95.94 164 HIS A N 1
ATOM 1327 C CA . HIS A 1 164 ? 10.687 -14.197 6.978 1.00 95.94 164 HIS A CA 1
ATOM 1328 C C . HIS A 1 164 ? 9.879 -13.990 5.694 1.00 95.94 164 HIS A C 1
ATOM 1330 O O . HIS A 1 164 ? 10.460 -13.877 4.609 1.00 95.94 164 HIS A O 1
ATOM 1336 N N . TYR A 1 165 ? 8.560 -13.893 5.825 1.00 96.94 165 TYR A N 1
ATOM 1337 C CA . TYR A 1 165 ? 7.652 -13.559 4.733 1.00 96.94 165 TYR A CA 1
ATOM 1338 C C . TYR A 1 165 ? 7.145 -12.124 4.867 1.00 96.94 165 TYR A C 1
ATOM 1340 O O . TYR A 1 165 ? 7.085 -11.557 5.963 1.00 96.94 165 TYR A O 1
ATOM 1348 N N . VAL A 1 166 ? 6.811 -11.516 3.731 1.00 97.19 166 VAL A N 1
ATOM 1349 C CA . VAL A 1 166 ? 6.238 -10.169 3.667 1.00 97.19 166 VAL A CA 1
ATOM 1350 C C . VAL A 1 166 ? 5.047 -10.126 2.717 1.00 97.19 166 VAL A C 1
ATOM 1352 O O . VAL A 1 166 ? 4.964 -10.919 1.779 1.00 97.19 166 VAL A O 1
ATOM 1355 N N . THR A 1 167 ? 4.162 -9.156 2.918 1.00 97.56 167 THR A N 1
ATOM 1356 C CA . THR A 1 167 ? 3.104 -8.813 1.963 1.00 97.56 167 THR A CA 1
ATOM 1357 C C . THR A 1 167 ? 3.509 -7.546 1.206 1.00 97.56 167 THR A C 1
ATOM 1359 O O . THR A 1 167 ? 3.766 -6.521 1.846 1.00 97.56 167 THR A O 1
ATOM 1362 N N . PRO A 1 168 ? 3.618 -7.578 -0.134 1.00 97.38 168 PRO A N 1
ATOM 1363 C CA . PRO A 1 168 ? 3.794 -6.368 -0.927 1.00 97.38 168 PRO A CA 1
ATOM 1364 C C . PRO A 1 168 ? 2.492 -5.567 -1.015 1.00 97.38 168 PRO A C 1
ATOM 1366 O O . PRO A 1 168 ? 1.422 -6.138 -1.203 1.00 97.38 168 PRO A O 1
ATOM 1369 N N . VAL A 1 169 ? 2.598 -4.244 -0.926 1.00 97.56 169 VAL A N 1
ATOM 1370 C CA . VAL A 1 169 ? 1.479 -3.301 -1.046 1.00 97.56 169 VAL A CA 1
ATOM 1371 C C . VAL A 1 169 ? 1.876 -2.195 -2.027 1.00 97.56 169 VAL A C 1
ATOM 1373 O O . VAL A 1 169 ? 3.005 -1.706 -1.960 1.00 97.56 169 VAL A O 1
ATOM 1376 N N . ARG A 1 170 ? 0.981 -1.825 -2.951 1.00 96.69 170 ARG A N 1
ATOM 1377 C CA . ARG A 1 170 ? 1.156 -0.705 -3.896 1.00 96.69 170 ARG A CA 1
ATOM 1378 C C . ARG A 1 170 ? 0.555 0.591 -3.347 1.00 96.69 170 ARG A C 1
ATOM 1380 O O . ARG A 1 170 ? -0.170 0.574 -2.356 1.00 96.69 170 ARG A O 1
ATOM 1387 N N . ALA A 1 171 ? 0.856 1.716 -3.994 1.00 96.38 171 ALA A N 1
ATOM 1388 C CA . ALA A 1 171 ? 0.256 3.005 -3.644 1.00 96.38 171 ALA A CA 1
ATOM 1389 C C . ALA A 1 171 ? -1.268 2.998 -3.875 1.00 96.38 171 ALA A C 1
ATOM 1391 O O . ALA A 1 171 ? -1.751 2.292 -4.754 1.00 96.38 171 ALA A O 1
ATOM 1392 N N . LYS A 1 172 ? -2.018 3.788 -3.102 1.00 96.44 172 LYS A N 1
ATOM 1393 C CA . LYS A 1 172 ? -3.493 3.846 -3.059 1.00 96.44 172 LYS A CA 1
ATOM 1394 C C . LYS A 1 172 ? -4.200 2.565 -2.566 1.00 96.44 172 LYS A C 1
ATOM 1396 O O . LYS A 1 172 ? -5.414 2.585 -2.399 1.00 96.44 172 LYS A O 1
ATOM 1401 N N . ARG A 1 173 ? -3.483 1.476 -2.243 1.00 97.62 173 ARG A N 1
ATOM 1402 C CA . ARG A 1 173 ? -4.103 0.256 -1.694 1.00 97.62 173 ARG A CA 1
ATOM 1403 C C . ARG A 1 173 ? -4.552 0.446 -0.245 1.00 97.62 173 ARG A C 1
ATOM 1405 O O . ARG A 1 173 ? -3.754 0.850 0.604 1.00 97.62 173 ARG A O 1
ATOM 1412 N N . ILE A 1 174 ? -5.784 0.040 0.054 1.00 97.94 174 ILE A N 1
ATOM 1413 C CA . ILE A 1 174 ? -6.306 -0.036 1.423 1.00 97.94 174 ILE A CA 1
ATOM 1414 C C . ILE A 1 174 ? -5.731 -1.270 2.128 1.00 97.94 174 ILE A C 1
ATOM 1416 O O . ILE A 1 174 ? -5.801 -2.392 1.623 1.00 97.94 174 ILE A O 1
ATOM 1420 N N . ILE A 1 175 ? -5.135 -1.051 3.299 1.00 97.38 175 ILE A N 1
ATOM 1421 C CA . ILE A 1 175 ? -4.461 -2.073 4.108 1.00 97.38 175 ILE A CA 1
ATOM 1422 C C . ILE A 1 175 ? -5.446 -2.721 5.080 1.00 97.38 175 ILE A C 1
ATOM 1424 O O . ILE A 1 175 ? -5.531 -3.948 5.175 1.00 97.38 175 ILE A O 1
ATOM 1428 N N . LEU A 1 176 ? -6.185 -1.890 5.807 1.00 96.38 176 LEU A N 1
ATOM 1429 C CA . LEU A 1 176 ? -7.157 -2.310 6.807 1.00 96.38 176 LEU A CA 1
ATOM 1430 C C . LEU A 1 176 ? -8.362 -1.383 6.776 1.00 96.38 176 LEU A C 1
ATOM 1432 O O . LEU A 1 176 ? -8.236 -0.205 6.434 1.00 96.38 176 LEU A O 1
ATOM 1436 N N . GLU A 1 177 ? -9.498 -1.919 7.191 1.00 96.12 177 GLU A N 1
ATOM 1437 C CA . GLU A 1 177 ? -10.732 -1.172 7.407 1.00 96.12 177 GLU A CA 1
ATOM 1438 C C . GLU A 1 177 ? -11.147 -1.263 8.863 1.00 96.12 177 GLU A C 1
ATOM 1440 O O . GLU A 1 177 ? -10.973 -2.307 9.493 1.00 96.12 177 GLU A O 1
ATOM 1445 N N . VAL A 1 178 ? -11.701 -0.166 9.374 1.00 96.38 178 VAL A N 1
ATOM 1446 C CA . VAL A 1 178 ? -12.318 -0.085 10.696 1.00 96.38 178 VAL A CA 1
ATOM 1447 C C . VAL A 1 178 ? -13.699 0.523 10.532 1.00 96.38 178 VAL A C 1
ATOM 1449 O O . VAL A 1 178 ? -13.869 1.530 9.843 1.00 96.38 178 VAL A O 1
ATOM 1452 N N . GLY A 1 179 ? -14.680 -0.086 11.182 1.00 95.25 179 GLY A N 1
ATOM 1453 C CA . GLY A 1 179 ? -16.062 0.347 11.099 1.00 95.25 179 GLY A CA 1
ATOM 1454 C C . GLY A 1 179 ? -16.897 -0.078 12.298 1.00 95.25 179 GLY A C 1
ATOM 1455 O O . GLY A 1 179 ? -16.375 -0.527 13.318 1.00 95.25 179 GLY A O 1
ATOM 1456 N N . GLY A 1 180 ? -18.209 0.076 12.176 1.00 94.31 180 GLY A N 1
ATOM 1457 C CA . GLY A 1 180 ? -19.184 -0.140 13.233 1.00 94.31 180 GLY A CA 1
ATOM 1458 C C . GLY A 1 180 ? -19.699 1.174 13.815 1.00 94.31 180 GLY A C 1
ATOM 1459 O O . GLY A 1 180 ? -19.726 2.210 13.146 1.00 94.31 180 GLY A O 1
ATOM 1460 N N . TYR A 1 181 ? -20.105 1.129 15.080 1.00 94.50 181 TYR A N 1
ATOM 1461 C CA . TYR A 1 181 ? -20.546 2.308 15.828 1.00 94.50 181 TYR A CA 1
ATOM 1462 C C . TYR A 1 181 ? -19.339 3.072 16.382 1.00 94.50 181 TYR A C 1
ATOM 1464 O O . TYR A 1 181 ? -19.023 2.991 17.569 1.00 94.50 181 TYR A O 1
ATOM 1472 N N . ILE A 1 182 ? -18.618 3.753 15.491 1.00 94.06 182 ILE A N 1
ATOM 1473 C CA . ILE A 1 182 ? -17.391 4.492 15.798 1.00 94.06 182 ILE A CA 1
ATOM 1474 C C . ILE A 1 182 ? -17.431 5.881 15.160 1.00 94.06 182 ILE A C 1
ATOM 1476 O O . ILE A 1 182 ? -17.758 6.016 13.984 1.00 94.06 182 ILE A O 1
ATOM 1480 N N . MET A 1 183 ? -17.093 6.911 15.939 1.00 93.38 183 MET A N 1
ATOM 1481 C CA . MET A 1 183 ? -16.971 8.283 15.432 1.00 93.38 183 MET A CA 1
ATOM 1482 C C . MET A 1 183 ? -15.636 8.480 14.708 1.00 93.38 183 MET A C 1
ATOM 1484 O O . MET A 1 183 ? -14.628 7.866 15.071 1.00 93.38 183 MET A O 1
ATOM 1488 N N . GLU A 1 184 ? -15.579 9.424 13.765 1.00 92.88 184 GLU A N 1
ATOM 1489 C CA . GLU A 1 184 ? -14.344 9.699 13.013 1.00 92.88 184 GLU A CA 1
ATOM 1490 C C . GLU A 1 184 ? -13.169 10.055 13.935 1.00 92.88 184 GLU A C 1
ATOM 1492 O O . GLU A 1 184 ? -12.048 9.595 13.726 1.00 92.88 184 GLU A O 1
ATOM 1497 N N . LEU A 1 185 ? -13.421 10.836 14.990 1.00 93.38 185 LEU A N 1
ATOM 1498 C CA . LEU A 1 185 ? -12.388 11.253 15.941 1.00 93.38 185 LEU A CA 1
ATOM 1499 C C . LEU A 1 185 ? -11.736 10.057 16.656 1.00 93.38 185 LEU A C 1
ATOM 1501 O O . LEU A 1 185 ? -10.520 10.034 16.849 1.00 93.38 185 LEU A O 1
ATOM 1505 N N . GLU A 1 186 ? -12.544 9.067 17.033 1.00 93.62 186 GLU A N 1
ATOM 1506 C CA . GLU A 1 186 ? -12.102 7.852 17.717 1.00 93.62 186 GLU A CA 1
ATOM 1507 C C . GLU A 1 186 ? -11.318 6.950 16.756 1.00 93.62 186 GLU A C 1
ATOM 1509 O O . GLU A 1 186 ? -10.184 6.565 17.051 1.00 93.62 186 GLU A O 1
ATOM 1514 N N . ALA A 1 187 ? -11.862 6.716 15.555 1.00 94.88 187 ALA A N 1
ATOM 1515 C CA . ALA A 1 187 ? -11.188 5.959 14.503 1.00 94.88 187 ALA A CA 1
ATOM 1516 C C . ALA A 1 187 ? -9.835 6.588 14.141 1.00 94.88 187 ALA A C 1
ATOM 1518 O O . ALA A 1 187 ? -8.811 5.904 14.068 1.00 94.88 187 ALA A O 1
ATOM 1519 N N . ARG A 1 188 ? -9.802 7.913 13.984 1.00 95.56 188 ARG A N 1
ATOM 1520 C CA . ARG A 1 188 ? -8.588 8.671 13.687 1.00 95.56 188 ARG A CA 1
ATOM 1521 C C . ARG A 1 188 ? -7.553 8.539 1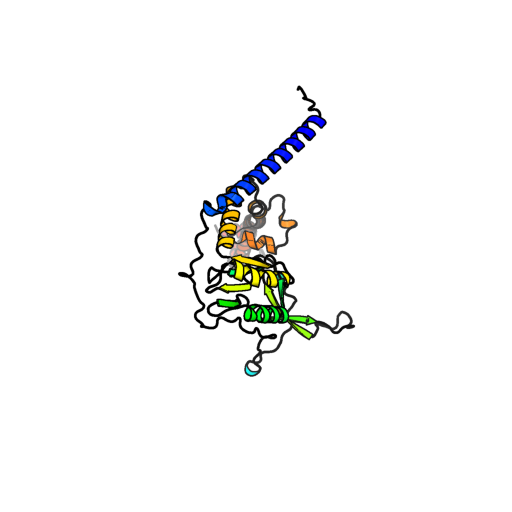4.800 1.00 95.56 188 ARG A C 1
ATOM 1523 O O . ARG A 1 188 ? -6.379 8.337 14.498 1.00 95.56 188 ARG A O 1
ATOM 1530 N N . ALA A 1 189 ? -7.961 8.594 16.068 1.00 94.19 189 ALA A N 1
ATOM 1531 C CA . ALA A 1 189 ? -7.052 8.407 17.198 1.00 94.19 189 ALA A CA 1
ATOM 1532 C C . ALA A 1 189 ? -6.413 7.006 17.204 1.00 94.19 189 ALA A C 1
ATOM 1534 O O . ALA A 1 189 ? -5.215 6.875 17.460 1.00 94.19 189 ALA A O 1
ATOM 1535 N N . TYR A 1 190 ? -7.183 5.963 16.881 1.00 93.50 190 TYR A N 1
ATOM 1536 C CA . TYR A 1 190 ? -6.669 4.592 16.813 1.00 93.50 190 TYR A CA 1
ATOM 1537 C C . TYR A 1 190 ? -5.704 4.398 15.646 1.00 93.50 190 TYR A C 1
ATOM 1539 O O . TYR A 1 190 ? -4.655 3.772 15.803 1.00 93.50 190 TYR A O 1
ATOM 1547 N N . LEU A 1 191 ? -6.055 4.944 14.484 1.00 95.56 191 LEU A N 1
ATOM 1548 C CA . LEU A 1 191 ? -5.360 4.688 13.232 1.00 95.56 191 LEU A CA 1
ATOM 1549 C C . LEU A 1 191 ? -4.127 5.574 13.024 1.00 95.56 191 LEU A C 1
ATOM 1551 O O . LEU A 1 191 ? -3.120 5.077 12.524 1.00 95.56 191 LEU A O 1
ATOM 1555 N N . MET A 1 192 ? -4.137 6.838 13.464 1.00 94.81 192 MET A N 1
ATOM 1556 C CA . MET A 1 192 ? -2.980 7.734 13.306 1.00 94.81 192 MET A CA 1
ATOM 1557 C C . MET A 1 192 ? -1.724 7.200 14.002 1.00 94.81 192 MET A C 1
ATOM 1559 O O . MET A 1 192 ? -0.642 7.246 13.421 1.00 94.81 192 MET A O 1
ATOM 1563 N N . TYR A 1 193 ? -1.867 6.628 15.201 1.00 91.88 193 TYR A N 1
ATOM 1564 C CA . TYR A 1 193 ? -0.749 5.991 15.905 1.00 91.88 193 TYR A CA 1
ATOM 1565 C C . TYR A 1 193 ? -0.147 4.822 15.106 1.00 91.88 193 TYR A C 1
ATOM 1567 O O . TYR A 1 193 ? 1.060 4.592 15.129 1.00 91.88 193 TYR A O 1
ATOM 1575 N N . LEU A 1 194 ? -0.985 4.078 14.377 1.00 94.50 194 LEU A N 1
ATOM 1576 C CA . LEU A 1 194 ? -0.542 2.952 13.558 1.00 94.50 194 LEU A CA 1
ATOM 1577 C C . LEU A 1 194 ? 0.164 3.418 12.281 1.00 94.50 194 LEU A C 1
ATOM 1579 O O . LEU A 1 194 ? 1.134 2.779 11.877 1.00 94.50 194 LEU A O 1
ATOM 1583 N N . CYS A 1 195 ? -0.270 4.530 11.675 1.00 94.75 195 CYS A N 1
ATOM 1584 C CA . CYS A 1 195 ? 0.358 5.099 10.477 1.00 94.75 195 CYS A CA 1
ATOM 1585 C C . CYS A 1 195 ? 1.859 5.346 10.669 1.00 94.75 195 CYS A C 1
ATOM 1587 O O . CYS A 1 195 ? 2.657 4.977 9.811 1.00 94.75 195 CY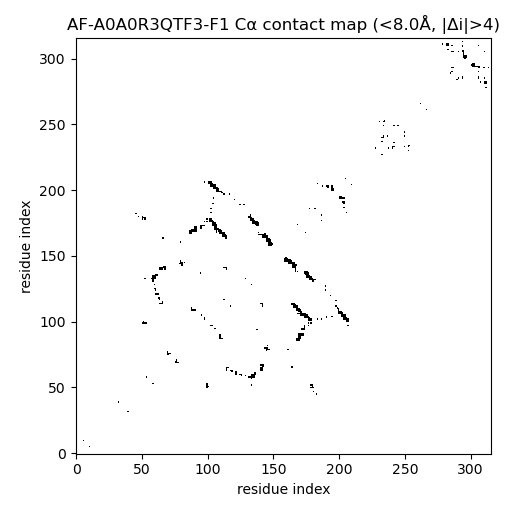S A O 1
ATOM 1589 N N . GLU A 1 196 ? 2.252 5.913 11.812 1.00 92.12 196 GLU A N 1
ATOM 1590 C CA . GLU A 1 196 ? 3.651 6.247 12.116 1.00 92.12 196 GLU A CA 1
ATOM 1591 C C . GLU A 1 196 ? 4.555 5.013 12.253 1.00 92.12 196 GLU A C 1
ATOM 1593 O O . GLU A 1 196 ? 5.774 5.108 12.104 1.00 92.12 196 GLU A O 1
ATOM 1598 N N . ARG A 1 197 ? 3.978 3.835 12.527 1.00 92.88 197 ARG A N 1
ATOM 1599 C CA . ARG A 1 197 ? 4.747 2.599 12.697 1.00 92.88 197 ARG A CA 1
ATOM 1600 C C . ARG A 1 197 ? 5.196 1.989 11.369 1.00 92.88 197 ARG A C 1
ATOM 1602 O O . ARG A 1 197 ? 6.174 1.235 11.351 1.00 92.88 197 ARG A O 1
ATOM 1609 N N . PHE A 1 198 ? 4.487 2.259 10.275 1.00 94.56 198 PHE A N 1
ATOM 1610 C CA . PHE A 1 198 ? 4.814 1.671 8.981 1.00 94.56 198 PHE A CA 1
ATOM 1611 C C . PHE A 1 198 ? 6.162 2.178 8.455 1.00 94.56 198 PHE A C 1
ATOM 1613 O O . PHE A 1 198 ? 6.558 3.323 8.644 1.00 94.56 198 PHE A O 1
ATOM 1620 N N . ARG A 1 199 ? 6.877 1.308 7.731 1.00 93.06 199 ARG A N 1
ATOM 1621 C CA . ARG A 1 199 ? 8.152 1.654 7.068 1.00 93.06 199 ARG A CA 1
ATOM 1622 C C . ARG A 1 199 ? 7.973 2.510 5.807 1.00 93.06 199 ARG A C 1
ATOM 1624 O O . ARG A 1 199 ? 8.960 2.887 5.182 1.00 93.06 199 ARG A O 1
ATOM 1631 N N . PHE A 1 200 ? 6.733 2.744 5.401 1.00 95.75 200 PHE A N 1
ATOM 1632 C CA . PHE A 1 200 ? 6.335 3.520 4.235 1.00 95.75 200 PHE A CA 1
ATOM 1633 C C . PHE A 1 200 ? 5.160 4.423 4.633 1.00 95.75 200 PHE A C 1
ATOM 1635 O O . PHE A 1 200 ? 4.462 4.099 5.595 1.00 95.75 200 PHE A O 1
ATOM 1642 N N . PRO A 1 201 ? 4.943 5.554 3.942 1.00 96.69 201 PRO A N 1
ATOM 1643 C CA . PRO A 1 201 ? 3.891 6.492 4.307 1.00 96.69 201 PRO A CA 1
ATOM 1644 C C . PRO A 1 201 ? 2.508 5.861 4.117 1.00 96.69 201 PRO A C 1
ATOM 1646 O O . PRO A 1 201 ? 2.164 5.372 3.036 1.00 96.69 201 PRO A O 1
ATOM 1649 N N . VAL A 1 202 ? 1.724 5.896 5.189 1.00 97.62 202 VAL A N 1
ATOM 1650 C CA . VAL A 1 202 ? 0.340 5.426 5.261 1.00 97.62 202 VAL A CA 1
ATOM 1651 C C . VAL A 1 202 ? -0.507 6.575 5.783 1.00 97.62 202 VAL A C 1
ATOM 1653 O O . VAL A 1 202 ? -0.089 7.302 6.685 1.00 97.62 202 VAL A O 1
ATOM 1656 N N . GLU A 1 203 ? -1.689 6.744 5.209 1.00 96.25 203 GLU A N 1
ATOM 1657 C CA . GLU A 1 203 ? -2.628 7.784 5.601 1.00 96.25 203 GLU A CA 1
ATOM 1658 C C . GLU A 1 203 ? -3.925 7.192 6.149 1.00 96.25 203 GLU A C 1
ATOM 1660 O O . GLU A 1 203 ? -4.382 6.126 5.727 1.00 96.25 203 GLU A O 1
ATOM 1665 N N . PHE A 1 204 ? -4.509 7.909 7.110 1.00 97.75 204 PHE A N 1
ATOM 1666 C CA . PHE A 1 204 ? -5.876 7.673 7.550 1.00 97.75 204 PHE A CA 1
ATOM 1667 C C . PHE A 1 204 ? -6.837 8.167 6.475 1.00 97.75 204 PHE A C 1
ATOM 1669 O O . PHE A 1 204 ? -6.668 9.268 5.944 1.00 97.75 204 PHE A O 1
ATOM 1676 N N . ILE A 1 205 ? -7.853 7.363 6.191 1.00 97.12 205 ILE A N 1
ATOM 1677 C CA . ILE A 1 205 ? -8.847 7.657 5.174 1.00 97.12 205 ILE A CA 1
ATOM 1678 C C . ILE A 1 205 ? -10.244 7.422 5.740 1.00 97.12 205 ILE A C 1
ATOM 1680 O O . ILE A 1 205 ? -10.502 6.399 6.373 1.00 97.12 205 ILE A O 1
ATOM 1684 N N . SER A 1 206 ? -11.140 8.365 5.464 1.00 96.75 206 SER A N 1
ATOM 1685 C CA . SER A 1 206 ? -12.587 8.197 5.565 1.00 96.75 206 SER A CA 1
ATOM 1686 C C . SER A 1 206 ? -13.210 8.234 4.170 1.00 96.75 206 SER A C 1
ATOM 1688 O O . SER A 1 206 ? -12.592 8.740 3.230 1.00 96.75 206 SER A O 1
ATOM 1690 N N . GLU A 1 207 ? -14.435 7.729 4.029 1.00 94.88 207 GLU A N 1
ATOM 1691 C CA . GLU A 1 207 ? -15.162 7.788 2.751 1.00 94.88 207 GLU A CA 1
ATOM 1692 C C . GLU A 1 207 ? -15.280 9.230 2.231 1.00 94.88 207 GLU A C 1
ATOM 1694 O O . GLU A 1 207 ? -14.950 9.506 1.079 1.00 94.88 207 GLU A O 1
ATOM 1699 N N . LYS A 1 208 ? -15.605 10.175 3.124 1.00 94.62 208 LYS A N 1
ATOM 1700 C CA . LYS A 1 208 ? -15.651 11.615 2.820 1.00 94.62 208 LYS A CA 1
ATOM 1701 C C . LYS A 1 208 ? -14.316 12.114 2.248 1.00 94.62 208 LYS A C 1
ATOM 1703 O O . LYS A 1 208 ? -14.296 12.783 1.222 1.00 94.62 208 LYS A O 1
ATOM 1708 N N . ILE A 1 209 ? -13.190 11.729 2.863 1.00 96.62 209 ILE A N 1
ATOM 1709 C CA . ILE A 1 209 ? -11.845 12.110 2.397 1.00 96.62 209 ILE A CA 1
ATOM 1710 C C . ILE A 1 209 ? -11.541 11.518 1.009 1.00 96.62 209 ILE A C 1
ATOM 1712 O O . ILE A 1 209 ? -10.888 12.179 0.200 1.00 96.62 209 ILE A O 1
ATOM 1716 N N . LEU A 1 210 ? -11.982 10.288 0.706 1.00 96.19 210 LEU A N 1
ATOM 1717 C CA . LEU A 1 210 ? -11.802 9.697 -0.630 1.00 96.19 210 LEU A CA 1
ATOM 1718 C C . LEU A 1 210 ? -12.605 10.439 -1.690 1.00 96.19 210 LEU A C 1
ATOM 1720 O O . LEU A 1 210 ? -12.067 10.733 -2.758 1.00 96.19 210 LEU A O 1
ATOM 1724 N N . GLU A 1 211 ? -13.871 10.735 -1.410 1.00 96.50 211 GLU A N 1
ATOM 1725 C CA . GLU A 1 211 ? -14.743 11.470 -2.325 1.00 96.50 211 GLU A CA 1
ATOM 1726 C C . GLU A 1 211 ? -14.206 12.878 -2.594 1.00 96.50 211 GLU A C 1
ATOM 1728 O O . GLU A 1 211 ? -14.103 13.283 -3.753 1.00 96.50 211 GLU A O 1
ATOM 1733 N N . GLU A 1 212 ? -13.772 13.590 -1.550 1.00 97.25 212 GLU A N 1
ATOM 1734 C CA . GLU A 1 212 ? -13.137 14.905 -1.669 1.00 97.25 212 GLU A CA 1
ATOM 1735 C C . GLU A 1 212 ? -11.867 14.848 -2.520 1.00 97.25 212 GLU A C 1
ATOM 1737 O O . GLU A 1 212 ? -11.694 15.674 -3.416 1.00 97.25 212 GLU A O 1
ATOM 1742 N N . LYS A 1 213 ? -11.000 13.851 -2.298 1.00 96.19 213 LYS A N 1
ATOM 1743 C CA . LYS A 1 213 ? -9.791 13.647 -3.109 1.00 96.19 213 LYS A CA 1
ATOM 1744 C C . LYS A 1 213 ? -10.130 13.377 -4.572 1.00 96.19 213 LYS A C 1
ATOM 1746 O O . LYS A 1 213 ? -9.541 14.009 -5.442 1.00 96.19 213 LYS A O 1
ATOM 1751 N N . LYS A 1 214 ? -11.099 12.499 -4.850 1.00 95.94 214 LYS A N 1
ATOM 1752 C CA . LYS A 1 214 ? -11.563 12.202 -6.217 1.00 95.94 214 LYS A CA 1
ATOM 1753 C C . LYS A 1 214 ? -12.138 13.449 -6.894 1.00 95.94 214 LYS A C 1
ATOM 1755 O O . LYS A 1 214 ? -11.837 13.716 -8.054 1.00 95.94 214 LYS A O 1
ATOM 1760 N N . LEU A 1 215 ? -12.954 14.224 -6.179 1.00 97.75 215 LEU A N 1
ATOM 1761 C CA . LEU A 1 215 ? -13.525 15.469 -6.690 1.00 97.75 215 LEU A CA 1
ATOM 1762 C C . LEU A 1 215 ? -12.433 16.510 -6.946 1.00 97.75 215 LEU A C 1
ATOM 1764 O O . LEU A 1 215 ? -12.476 17.211 -7.952 1.00 97.75 215 LEU A O 1
ATOM 1768 N N . GLN A 1 216 ? -11.445 16.601 -6.059 1.00 97.81 216 GLN A N 1
ATOM 1769 C CA . GLN A 1 216 ? -10.315 17.504 -6.211 1.00 97.81 216 GLN A CA 1
ATOM 1770 C C . GLN A 1 216 ? -9.431 17.115 -7.400 1.00 97.81 216 GLN A C 1
ATOM 1772 O O . GLN A 1 216 ? -9.055 18.004 -8.159 1.00 97.81 216 GLN A O 1
ATOM 1777 N N . GLU A 1 217 ? -9.130 15.825 -7.587 1.00 94.94 217 GLU A N 1
ATOM 1778 C CA . GLU A 1 217 ? -8.407 15.304 -8.757 1.00 94.94 217 GLU A CA 1
ATOM 1779 C C . GLU A 1 217 ? -9.151 15.690 -10.052 1.00 94.94 217 GLU A C 1
ATOM 1781 O O . GLU A 1 217 ? -8.581 16.391 -10.889 1.00 94.94 217 GLU A O 1
ATOM 1786 N N . LYS A 1 218 ? -10.458 15.395 -10.151 1.00 96.38 218 LYS A N 1
ATOM 1787 C CA . LYS A 1 218 ? -11.301 15.789 -11.300 1.00 96.38 218 LYS A CA 1
ATOM 1788 C C . LYS A 1 218 ? -11.329 17.296 -11.533 1.00 96.38 218 LYS A C 1
ATOM 1790 O O . LYS A 1 218 ? -11.184 17.768 -12.654 1.00 96.38 218 LYS A O 1
ATOM 1795 N N . LYS A 1 219 ? -11.476 18.078 -10.465 1.00 98.00 219 LYS A N 1
ATOM 1796 C CA . LYS A 1 219 ? -11.500 19.539 -10.553 1.00 98.00 219 LYS A CA 1
ATOM 1797 C C . LYS A 1 219 ? -10.163 20.087 -11.053 1.00 98.00 219 LYS A C 1
ATOM 1799 O O . LYS A 1 219 ? -10.148 21.054 -11.807 1.00 98.00 219 LYS A O 1
ATOM 1804 N N . ILE A 1 220 ? -9.037 19.508 -10.630 1.00 96.44 220 ILE A N 1
ATOM 1805 C CA . ILE A 1 220 ? -7.707 19.888 -11.123 1.00 96.44 220 ILE A CA 1
ATOM 1806 C C . ILE A 1 220 ? -7.586 19.570 -12.616 1.00 96.44 220 ILE A C 1
ATOM 1808 O O . ILE A 1 220 ? -7.064 20.402 -13.354 1.00 96.44 220 ILE A O 1
ATOM 1812 N N . GLU A 1 221 ? -8.090 18.417 -13.059 1.00 91.19 221 GLU A N 1
ATOM 1813 C CA . GLU A 1 221 ? -8.113 18.026 -14.473 1.00 91.19 221 GLU A CA 1
ATOM 1814 C C . GLU A 1 221 ? -8.967 18.982 -15.320 1.00 91.19 221 GLU A C 1
ATOM 1816 O O . GLU A 1 221 ? -8.492 19.484 -16.336 1.00 91.19 221 GLU A O 1
ATOM 1821 N N . GLU A 1 222 ? -10.182 19.312 -14.875 1.00 93.19 222 GLU A N 1
ATOM 1822 C CA . GLU A 1 222 ? -11.092 20.241 -15.565 1.00 93.19 222 GLU A CA 1
ATOM 1823 C C . GLU A 1 222 ? -10.551 21.677 -15.610 1.00 93.19 222 GLU A C 1
ATOM 1825 O O . GLU A 1 222 ? -10.678 22.371 -16.618 1.00 93.19 222 GLU A O 1
ATOM 1830 N N . MET A 1 223 ? -9.927 22.137 -14.519 1.00 96.25 223 MET A N 1
ATOM 1831 C CA . MET A 1 223 ? -9.325 23.472 -14.437 1.00 96.25 223 MET A CA 1
ATOM 1832 C C . MET A 1 223 ? -7.946 23.553 -15.106 1.00 96.25 223 MET A C 1
ATOM 1834 O O . MET A 1 223 ? -7.334 24.627 -15.109 1.00 96.25 223 MET A O 1
ATOM 1838 N N . ASN A 1 224 ? -7.418 22.453 -15.646 1.00 94.75 224 ASN A N 1
ATOM 1839 C CA . ASN A 1 224 ? -6.107 22.446 -16.274 1.00 94.75 224 ASN A CA 1
ATOM 1840 C C . ASN A 1 224 ? -6.130 23.226 -17.601 1.00 94.75 224 ASN A C 1
ATOM 1842 O O . ASN A 1 224 ? -6.475 22.705 -18.656 1.00 94.75 224 ASN A O 1
ATOM 1846 N N . VAL A 1 225 ? -5.704 24.491 -17.554 1.00 94.81 225 VAL A N 1
ATOM 1847 C CA . VAL A 1 225 ? -5.554 25.358 -18.741 1.00 94.81 225 VAL A CA 1
ATOM 1848 C C . VAL A 1 225 ? -4.377 24.916 -19.623 1.00 94.81 225 VAL A C 1
ATOM 1850 O O . VAL A 1 225 ? -4.299 25.280 -20.798 1.00 94.81 225 VAL A O 1
ATOM 1853 N N . ASN A 1 226 ? -3.425 24.151 -19.076 1.00 92.31 226 ASN A N 1
ATOM 1854 C CA . ASN A 1 226 ? -2.239 23.756 -19.819 1.00 92.31 226 ASN A CA 1
ATOM 1855 C C . ASN A 1 226 ? -2.599 22.771 -20.939 1.00 92.31 226 ASN A C 1
ATOM 1857 O O . ASN A 1 226 ? -3.039 21.651 -20.696 1.00 92.31 226 ASN A O 1
ATOM 1861 N N . LYS A 1 227 ? -2.309 23.172 -22.181 1.00 89.12 227 LYS A N 1
ATOM 1862 C CA . LYS A 1 227 ? -2.510 22.349 -23.378 1.00 89.12 227 LYS A CA 1
ATOM 1863 C C . LYS A 1 227 ? -1.643 21.083 -23.390 1.00 89.12 227 LYS A C 1
ATOM 1865 O O . LYS A 1 227 ? -2.001 20.105 -24.044 1.00 89.12 227 LYS A O 1
ATOM 1870 N N . PHE A 1 228 ? -0.493 21.099 -22.715 1.00 86.62 228 PHE A N 1
ATOM 1871 C CA . PHE A 1 228 ? 0.431 19.968 -22.675 1.00 86.62 228 PHE A CA 1
ATOM 1872 C C . PHE A 1 228 ? 0.261 19.166 -21.383 1.00 86.62 228 PHE A C 1
ATOM 1874 O O . PHE A 1 228 ? 0.677 19.608 -20.314 1.00 86.62 228 PHE A O 1
ATOM 1881 N N . ASN A 1 229 ? -0.300 17.962 -21.503 1.00 88.00 229 ASN A N 1
ATOM 1882 C CA . ASN A 1 229 ? -0.356 16.970 -20.429 1.00 88.00 229 ASN A CA 1
ATOM 1883 C C . ASN A 1 229 ? 0.736 15.897 -20.624 1.00 88.00 229 ASN A C 1
ATOM 1885 O O . ASN A 1 229 ? 1.158 15.624 -21.752 1.00 88.00 229 ASN A O 1
ATOM 1889 N N . TRP A 1 230 ? 1.180 15.269 -19.534 1.00 83.06 230 TRP A N 1
ATOM 1890 C CA . TRP A 1 230 ? 2.098 14.131 -19.562 1.00 83.06 230 TRP A CA 1
ATOM 1891 C C . TRP A 1 230 ? 1.541 12.975 -20.384 1.00 83.06 230 TRP A C 1
ATOM 1893 O O . TRP A 1 230 ? 2.278 12.407 -21.187 1.00 83.06 230 TRP A O 1
ATOM 1903 N N . ASP A 1 231 ? 0.243 12.701 -20.276 1.00 82.69 231 ASP A N 1
ATOM 1904 C CA . ASP A 1 231 ? -0.410 11.639 -21.047 1.00 82.69 231 ASP A CA 1
ATOM 1905 C C . ASP A 1 231 ? -0.270 11.886 -22.551 1.00 82.69 231 ASP A C 1
ATOM 1907 O O . ASP A 1 231 ? 0.100 10.994 -23.310 1.00 82.69 231 ASP A O 1
ATOM 1911 N N . LEU A 1 232 ? -0.449 13.139 -22.978 1.00 83.38 232 LEU A N 1
ATOM 1912 C CA . LEU A 1 232 ? -0.295 13.559 -24.369 1.00 83.38 232 LEU A CA 1
ATOM 1913 C C . LEU A 1 232 ? 1.170 13.469 -24.829 1.00 83.38 232 LEU A C 1
ATOM 1915 O O . LEU A 1 232 ? 1.458 12.928 -25.900 1.00 83.38 232 LEU A O 1
ATOM 1919 N N . ALA A 1 233 ? 2.107 13.953 -24.007 1.00 85.19 233 ALA A N 1
ATOM 1920 C CA . ALA A 1 233 ? 3.537 13.885 -24.302 1.00 85.19 233 ALA A CA 1
ATOM 1921 C C . ALA A 1 233 ? 4.023 12.435 -24.461 1.00 85.19 233 ALA A C 1
ATOM 1923 O O . ALA A 1 233 ? 4.822 12.139 -25.353 1.00 85.19 233 ALA A O 1
ATOM 1924 N N . LEU A 1 234 ? 3.511 11.528 -23.628 1.00 82.50 234 LEU A N 1
ATOM 1925 C CA . LEU A 1 234 ? 3.817 10.103 -23.661 1.00 82.50 234 LEU A CA 1
ATOM 1926 C C . LEU A 1 234 ? 3.138 9.404 -24.840 1.00 82.50 234 LEU A C 1
ATOM 1928 O O . LEU A 1 234 ? 3.819 8.660 -25.556 1.00 82.50 234 LEU A O 1
ATOM 1932 N N . LYS A 1 235 ? 1.849 9.677 -25.091 1.00 79.25 235 LYS A N 1
ATOM 1933 C CA . LYS A 1 235 ? 1.066 9.119 -26.210 1.00 79.25 235 LYS A CA 1
ATOM 1934 C C . LYS A 1 235 ? 1.730 9.415 -27.552 1.00 79.25 235 LYS A C 1
ATOM 1936 O O . LYS A 1 235 ? 2.014 8.483 -28.295 1.00 79.25 235 LYS A O 1
ATOM 1941 N N . TYR A 1 236 ? 2.114 10.664 -27.813 1.00 83.38 236 TYR A N 1
ATOM 1942 C CA . TYR A 1 236 ? 2.747 11.043 -29.086 1.00 83.38 236 TYR A CA 1
ATOM 1943 C C . TYR A 1 236 ? 4.281 10.961 -29.092 1.00 83.38 236 TYR A C 1
ATOM 1945 O O . TYR A 1 236 ? 4.906 11.400 -30.056 1.00 83.38 236 TYR A O 1
ATOM 1953 N N . ASN A 1 237 ? 4.908 10.418 -28.037 1.00 84.50 237 ASN A N 1
ATOM 1954 C CA . ASN A 1 237 ? 6.370 10.387 -27.875 1.00 84.50 237 ASN A CA 1
ATOM 1955 C C . ASN A 1 237 ? 7.029 11.745 -28.196 1.00 84.50 237 ASN A C 1
ATOM 1957 O O . ASN A 1 237 ? 8.005 11.836 -28.951 1.00 84.50 237 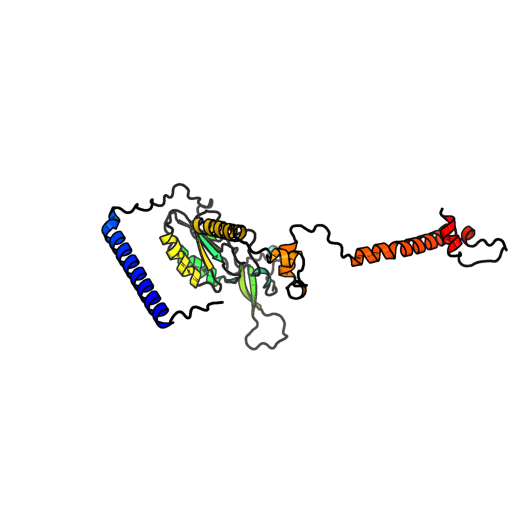ASN A O 1
ATOM 1961 N N . MET A 1 238 ? 6.455 12.823 -27.660 1.00 85.44 238 MET A N 1
ATOM 1962 C CA . MET A 1 238 ? 6.918 14.177 -27.944 1.00 85.44 238 MET A CA 1
ATOM 1963 C C . MET A 1 238 ? 8.388 14.324 -27.544 1.00 85.44 238 MET A C 1
ATOM 1965 O O . MET A 1 238 ? 8.805 13.859 -26.484 1.00 85.44 238 MET A O 1
ATOM 1969 N N . GLN A 1 239 ? 9.188 14.942 -28.419 1.00 89.06 239 GLN A N 1
ATOM 1970 C CA . GLN A 1 239 ? 10.638 15.113 -28.232 1.00 89.06 239 GLN A CA 1
ATOM 1971 C C . GLN A 1 239 ? 11.399 13.802 -27.949 1.00 89.06 239 GLN A C 1
ATOM 1973 O O . GLN A 1 239 ? 12.473 13.816 -27.348 1.00 89.06 239 GLN A O 1
ATOM 1978 N N . ASN A 1 240 ? 10.859 12.660 -28.385 1.00 86.44 240 ASN A N 1
ATOM 1979 C CA . ASN A 1 240 ? 11.427 11.341 -28.124 1.00 86.44 240 ASN A CA 1
ATOM 1980 C C . ASN A 1 240 ? 11.632 11.051 -26.620 1.00 86.44 240 ASN A C 1
ATOM 1982 O O . ASN A 1 240 ? 12.603 10.397 -26.221 1.00 86.44 240 ASN A O 1
ATOM 1986 N N . CYS A 1 241 ? 10.725 11.553 -25.773 1.00 83.19 241 CYS A N 1
ATOM 1987 C CA . CYS A 1 241 ? 10.780 11.395 -24.320 1.00 83.19 241 CYS A CA 1
ATOM 1988 C C . CYS A 1 241 ? 10.818 9.919 -23.888 1.00 83.19 241 CYS A C 1
ATOM 1990 O O . CYS A 1 241 ? 11.469 9.583 -22.896 1.00 83.19 241 CYS A O 1
ATOM 1992 N N . ARG A 1 242 ? 10.220 9.012 -24.678 1.00 83.06 242 ARG A N 1
ATOM 1993 C CA . ARG A 1 242 ? 10.210 7.565 -24.425 1.00 83.06 242 ARG A CA 1
ATOM 1994 C C . ARG A 1 242 ? 11.614 6.974 -24.304 1.00 83.06 242 ARG A C 1
ATOM 1996 O O . ARG A 1 242 ? 11.800 6.071 -23.500 1.00 83.06 242 ARG A O 1
ATOM 2003 N N . LYS A 1 243 ? 12.619 7.511 -25.006 1.00 85.50 243 LYS A N 1
ATOM 2004 C CA . LYS A 1 243 ? 14.012 7.032 -24.912 1.00 85.50 243 LYS A CA 1
ATOM 2005 C C . LYS A 1 243 ? 14.578 7.096 -23.484 1.00 85.50 243 LYS A C 1
ATOM 2007 O O . LYS A 1 243 ? 15.429 6.288 -23.126 1.00 85.50 243 LYS A O 1
ATOM 2012 N N . TRP A 1 244 ? 14.121 8.060 -22.690 1.00 85.31 244 TRP A N 1
ATOM 2013 C CA . TRP A 1 244 ? 14.624 8.331 -21.341 1.00 85.31 244 TRP A CA 1
ATOM 2014 C C . TRP A 1 244 ? 13.753 7.706 -20.243 1.00 85.31 244 TRP A C 1
ATOM 2016 O O . TRP A 1 244 ? 14.133 7.700 -19.074 1.00 85.31 244 TRP A O 1
ATOM 2026 N N . LEU A 1 245 ? 12.584 7.179 -20.611 1.00 83.94 245 LEU A N 1
ATOM 2027 C CA . LEU A 1 245 ? 11.606 6.603 -19.696 1.00 83.94 245 LEU A CA 1
ATOM 2028 C C . LEU A 1 245 ? 11.746 5.083 -19.647 1.00 83.94 245 LEU A C 1
ATOM 2030 O O . LEU A 1 245 ? 12.035 4.434 -20.647 1.00 83.94 245 LEU A O 1
ATOM 2034 N N . SER A 1 246 ? 11.496 4.492 -18.478 1.00 80.12 246 SER A N 1
ATOM 2035 C CA . SER A 1 246 ? 11.497 3.031 -18.364 1.00 80.12 246 SER A CA 1
ATOM 2036 C C . SER A 1 246 ? 10.212 2.420 -18.939 1.00 80.12 246 SER A C 1
ATOM 2038 O O . SER A 1 246 ? 9.117 2.936 -18.708 1.00 80.12 246 SER A O 1
ATOM 2040 N N . ASN A 1 247 ? 10.344 1.290 -19.644 1.00 70.69 247 ASN A N 1
ATOM 2041 C CA . ASN A 1 247 ? 9.251 0.619 -20.366 1.00 70.69 247 ASN A CA 1
ATOM 2042 C C . ASN A 1 247 ? 8.001 0.344 -19.509 1.00 70.69 247 ASN A C 1
ATOM 2044 O O . ASN A 1 247 ? 6.888 0.367 -20.019 1.00 70.69 247 ASN A O 1
ATOM 2048 N N . GLY A 1 248 ? 8.161 0.124 -18.199 1.00 62.44 248 GLY A N 1
ATOM 2049 C CA . GLY A 1 248 ? 7.033 -0.127 -17.295 1.00 62.44 248 GLY A CA 1
ATOM 2050 C C . GLY A 1 248 ? 6.047 1.043 -17.182 1.00 62.44 248 GLY A C 1
ATOM 2051 O O . GLY A 1 248 ? 4.855 0.804 -17.049 1.00 62.44 248 GLY A O 1
ATOM 2052 N N . TYR A 1 249 ? 6.518 2.291 -17.289 1.00 60.12 249 TYR A N 1
ATOM 2053 C CA . TYR A 1 249 ? 5.636 3.468 -17.310 1.00 60.12 249 TYR A CA 1
ATOM 2054 C C . TYR A 1 249 ? 5.054 3.733 -18.704 1.00 60.12 249 TYR A C 1
ATOM 2056 O O . TYR A 1 249 ? 3.989 4.325 -18.812 1.00 60.12 249 TYR A O 1
ATOM 2064 N N . GLN A 1 250 ? 5.728 3.281 -19.769 1.00 55.16 250 GLN A N 1
ATOM 2065 C CA . GLN A 1 250 ? 5.225 3.420 -21.140 1.00 55.16 250 GLN A CA 1
ATOM 2066 C C . GLN A 1 250 ? 4.005 2.533 -21.404 1.00 55.16 250 GLN A C 1
ATOM 2068 O O . GLN A 1 250 ? 3.105 2.953 -22.116 1.00 55.16 250 GLN A O 1
ATOM 2073 N N . MET A 1 251 ? 3.968 1.316 -20.852 1.00 54.03 251 MET A N 1
ATOM 2074 C CA . MET A 1 251 ? 2.895 0.352 -21.134 1.00 54.03 251 MET A CA 1
ATOM 2075 C C . MET A 1 251 ? 1.594 0.653 -20.385 1.00 54.03 251 MET A C 1
ATOM 2077 O O . MET A 1 251 ? 0.526 0.497 -20.963 1.00 54.03 251 MET A O 1
ATOM 2081 N N . ALA A 1 252 ? 1.674 1.138 -19.142 1.00 56.22 252 ALA A N 1
ATOM 2082 C CA . ALA A 1 252 ? 0.492 1.429 -18.324 1.00 56.22 252 ALA A CA 1
ATOM 2083 C C . ALA A 1 252 ? -0.405 2.545 -18.899 1.00 56.22 252 ALA A C 1
ATOM 2085 O O . ALA A 1 252 ? -1.585 2.584 -18.587 1.00 56.22 252 ALA A O 1
ATOM 2086 N N . LEU A 1 253 ? 0.140 3.432 -19.739 1.00 54.69 253 LEU A N 1
ATOM 2087 C CA . LEU A 1 253 ? -0.585 4.571 -20.323 1.00 54.69 253 LEU A CA 1
ATOM 2088 C C . LEU A 1 253 ? -0.958 4.376 -21.802 1.00 54.69 253 LEU A C 1
ATOM 2090 O O . LEU A 1 253 ? -1.757 5.134 -22.338 1.00 54.69 253 LEU A O 1
ATOM 2094 N N . VAL A 1 254 ? -0.364 3.391 -22.482 1.00 52.91 254 VAL A N 1
ATOM 2095 C CA . VAL A 1 254 ? -0.603 3.121 -23.916 1.00 52.91 254 VAL A CA 1
ATOM 2096 C C . VAL A 1 254 ? -1.664 2.028 -24.124 1.00 52.91 254 VAL A C 1
ATOM 2098 O O . VAL A 1 254 ? -2.227 1.921 -25.209 1.00 52.91 254 VAL A O 1
ATOM 2101 N N . ALA A 1 255 ? -1.971 1.239 -23.090 1.00 50.53 255 ALA A N 1
ATOM 2102 C CA . ALA A 1 255 ? -2.801 0.038 -23.191 1.00 50.53 255 ALA A CA 1
ATOM 2103 C C . ALA A 1 255 ? -4.291 0.270 -23.522 1.00 50.53 255 ALA A C 1
ATOM 2105 O O . ALA A 1 255 ? -4.972 -0.703 -23.831 1.00 50.53 255 ALA A O 1
ATOM 2106 N N . GLU A 1 256 ? -4.807 1.504 -23.489 1.00 51.16 256 GLU A N 1
ATOM 2107 C CA . GLU A 1 256 ? -6.251 1.738 -23.651 1.00 51.16 256 GLU A CA 1
ATOM 2108 C C . GLU A 1 256 ? -6.741 1.942 -25.099 1.00 51.16 256 GLU A C 1
ATOM 2110 O O . GLU A 1 256 ? -7.936 1.788 -25.320 1.00 51.16 256 GLU A O 1
ATOM 2115 N N . GLU A 1 257 ? -5.897 2.212 -26.113 1.00 55.25 257 GLU A N 1
ATOM 2116 C CA . GLU A 1 257 ? -6.442 2.548 -27.456 1.00 55.25 257 GLU A CA 1
ATOM 2117 C C . GLU A 1 257 ? -5.694 2.048 -28.705 1.00 55.25 257 GLU A C 1
ATOM 2119 O O . GLU A 1 257 ? -6.237 2.155 -29.805 1.00 55.25 257 GLU A O 1
ATOM 2124 N N . GLU A 1 258 ? -4.492 1.475 -28.623 1.00 53.12 258 GLU A N 1
ATOM 2125 C CA . GLU A 1 258 ? -3.778 1.065 -29.846 1.00 53.12 258 GLU A CA 1
ATOM 2126 C C . GLU A 1 258 ? -3.885 -0.437 -30.111 1.00 53.12 258 GLU A C 1
ATOM 2128 O O . GLU A 1 258 ? -3.000 -1.216 -29.767 1.00 53.12 258 GLU A O 1
ATOM 2133 N N . LEU A 1 259 ? -4.967 -0.843 -30.783 1.00 54.56 259 LEU A N 1
ATOM 2134 C CA . LEU A 1 259 ? -5.129 -2.228 -31.233 1.00 54.56 259 LEU A CA 1
ATOM 2135 C C . LEU A 1 259 ? -4.109 -2.629 -32.314 1.00 54.56 259 LEU A C 1
ATOM 2137 O O . LEU A 1 259 ? -3.757 -3.800 -32.361 1.00 54.56 259 LEU A O 1
ATOM 2141 N N . LEU A 1 260 ? -3.578 -1.706 -33.132 1.00 58.66 260 LEU A N 1
ATOM 2142 C CA . LEU A 1 260 ? -2.590 -2.006 -34.187 1.00 58.66 260 LEU A CA 1
ATOM 2143 C C . LEU A 1 260 ? -1.753 -0.759 -34.552 1.00 58.66 260 LEU A C 1
ATOM 2145 O O . LEU A 1 260 ? -2.159 0.034 -35.401 1.00 58.66 260 LEU A O 1
ATOM 2149 N N . SER A 1 261 ? -0.558 -0.592 -33.971 1.00 57.62 261 SER A N 1
ATOM 2150 C CA . SER A 1 261 ? 0.436 0.368 -34.479 1.00 57.62 261 SER A CA 1
ATOM 2151 C C . SER A 1 261 ? 1.483 -0.337 -35.345 1.00 57.62 261 SER A C 1
ATOM 2153 O O . SER A 1 261 ? 2.365 -1.054 -34.872 1.00 57.62 261 SER A O 1
ATOM 2155 N N . PHE A 1 262 ? 1.393 -0.143 -36.662 1.00 61.94 262 PHE A N 1
ATOM 2156 C CA . PHE A 1 262 ? 2.420 -0.611 -37.591 1.00 61.94 262 PHE A CA 1
ATOM 2157 C C . PHE A 1 262 ? 3.512 0.444 -37.726 1.00 61.94 262 PHE A C 1
ATOM 2159 O O . PHE A 1 262 ? 3.259 1.590 -38.097 1.00 61.94 262 PHE A O 1
ATOM 2166 N N . SER A 1 263 ? 4.762 0.056 -37.469 1.00 73.75 263 SER A N 1
ATOM 2167 C CA . SER A 1 263 ? 5.896 0.919 -37.793 1.00 73.75 263 SER A CA 1
ATOM 2168 C C . SER A 1 263 ? 5.893 1.213 -39.294 1.00 73.75 263 SER A C 1
ATOM 2170 O O . SER A 1 263 ? 5.902 0.287 -40.104 1.00 73.75 263 SER A O 1
ATOM 2172 N N . PHE A 1 264 ? 5.954 2.491 -39.677 1.00 76.56 264 PHE A N 1
ATOM 2173 C CA . PHE A 1 264 ? 6.012 2.901 -41.085 1.00 76.56 264 PHE A CA 1
ATOM 2174 C C . PHE A 1 264 ? 7.160 2.219 -41.851 1.00 76.56 264 PHE A C 1
ATOM 2176 O O . PHE A 1 264 ? 7.034 1.922 -43.033 1.00 76.56 264 PHE A O 1
ATOM 2183 N N . ARG A 1 265 ? 8.257 1.865 -41.166 1.00 81.94 265 ARG A N 1
ATOM 2184 C CA . ARG A 1 265 ? 9.341 1.059 -41.752 1.00 81.94 265 ARG A CA 1
ATOM 2185 C C . ARG A 1 265 ? 8.852 -0.290 -42.270 1.00 81.94 265 ARG A C 1
ATOM 2187 O O . ARG A 1 265 ? 9.234 -0.672 -43.366 1.00 81.94 265 ARG A O 1
ATOM 2194 N N . TRP A 1 266 ? 8.016 -0.995 -41.512 1.00 83.31 266 TRP A N 1
ATOM 2195 C CA . TRP A 1 266 ? 7.442 -2.267 -41.953 1.00 83.31 266 TRP A CA 1
ATOM 2196 C C . TRP A 1 266 ? 6.517 -2.077 -43.149 1.00 83.31 266 TRP A C 1
ATOM 2198 O O . TRP A 1 266 ? 6.604 -2.848 -44.095 1.00 83.31 266 TRP A O 1
ATOM 2208 N N . PHE A 1 267 ? 5.716 -1.011 -43.163 1.00 83.38 267 PHE A N 1
ATOM 2209 C CA . PHE A 1 267 ? 4.911 -0.660 -44.332 1.00 83.38 267 PHE A CA 1
ATOM 2210 C C . PHE A 1 267 ? 5.781 -0.437 -45.583 1.00 83.38 267 PHE A C 1
ATOM 2212 O O . PHE A 1 267 ? 5.496 -0.991 -46.642 1.00 83.38 267 PHE A O 1
ATOM 2219 N N . VAL A 1 268 ? 6.895 0.291 -45.454 1.00 88.31 268 VAL A N 1
ATOM 2220 C CA . VAL A 1 268 ? 7.852 0.507 -46.554 1.00 88.31 268 VAL A CA 1
ATOM 2221 C C . VAL A 1 268 ? 8.524 -0.799 -46.991 1.00 88.31 268 VAL A C 1
ATOM 2223 O O . VAL A 1 268 ? 8.625 -1.060 -48.183 1.00 88.31 268 VAL A O 1
ATOM 2226 N N . PHE A 1 269 ? 8.952 -1.655 -46.060 1.00 87.94 269 PHE A N 1
ATOM 2227 C CA . PHE A 1 269 ? 9.567 -2.939 -46.415 1.00 87.94 269 PHE A CA 1
ATOM 2228 C C . PHE A 1 269 ? 8.585 -3.901 -47.082 1.00 87.94 269 PHE A C 1
ATOM 2230 O O . PHE A 1 269 ? 8.968 -4.590 -48.020 1.00 87.94 269 PHE A O 1
ATOM 2237 N N . ILE A 1 270 ? 7.328 -3.932 -46.638 1.00 87.62 270 ILE A N 1
ATOM 2238 C CA . ILE A 1 270 ? 6.288 -4.766 -47.246 1.00 87.62 270 ILE A CA 1
ATOM 2239 C C . ILE A 1 270 ? 5.985 -4.264 -48.659 1.00 87.62 270 ILE A C 1
ATOM 2241 O O . ILE A 1 270 ? 6.029 -5.045 -49.604 1.00 87.62 270 ILE A O 1
ATOM 2245 N N . THR A 1 271 ? 5.749 -2.960 -48.825 1.00 88.94 271 THR A N 1
ATOM 2246 C CA . THR A 1 271 ? 5.444 -2.360 -50.137 1.00 88.94 271 THR A CA 1
ATOM 2247 C C . THR A 1 271 ? 6.602 -2.483 -51.127 1.00 88.94 271 THR A C 1
ATOM 2249 O O . THR A 1 271 ? 6.374 -2.832 -52.282 1.00 88.94 271 THR A O 1
ATOM 2252 N N . ALA A 1 272 ? 7.845 -2.283 -50.684 1.00 89.50 272 ALA A N 1
ATOM 2253 C CA . ALA A 1 272 ? 9.026 -2.465 -51.527 1.00 89.50 272 ALA A CA 1
ATOM 2254 C C . ALA A 1 272 ? 9.382 -3.946 -51.765 1.00 89.50 272 ALA A C 1
ATOM 2256 O O . ALA A 1 272 ? 9.961 -4.277 -52.796 1.00 89.50 272 ALA A O 1
ATOM 2257 N N . GLY A 1 273 ? 9.053 -4.840 -50.827 1.00 89.56 273 GLY A N 1
ATOM 2258 C CA . GLY A 1 273 ? 9.342 -6.275 -50.904 1.00 89.56 273 GLY A CA 1
ATOM 2259 C C . GLY A 1 273 ? 8.336 -7.073 -51.737 1.00 89.56 273 GLY A C 1
ATOM 2260 O O . GLY A 1 273 ? 8.715 -8.067 -52.350 1.00 89.56 273 GLY A O 1
ATOM 2261 N N . LEU A 1 274 ? 7.085 -6.612 -51.822 1.00 89.25 274 LEU A N 1
ATOM 2262 C CA . LEU A 1 274 ? 6.009 -7.198 -52.632 1.00 89.25 274 LEU A CA 1
ATOM 2263 C C . LEU A 1 274 ? 6.427 -7.561 -54.076 1.00 89.25 274 LEU A C 1
ATOM 2265 O O . LEU A 1 274 ? 6.260 -8.727 -54.447 1.00 89.25 274 LEU A O 1
ATOM 2269 N N . PRO A 1 275 ? 7.027 -6.663 -54.886 1.00 88.88 275 PRO A N 1
ATOM 2270 C CA . PRO A 1 275 ? 7.444 -7.006 -56.250 1.00 88.88 275 PRO A CA 1
ATOM 2271 C C . PRO A 1 275 ? 8.561 -8.056 -56.292 1.00 88.88 275 PRO A C 1
ATOM 2273 O O . PRO A 1 275 ? 8.555 -8.915 -57.171 1.00 88.88 275 PRO A O 1
ATOM 2276 N N . PHE A 1 276 ? 9.487 -8.048 -55.326 1.00 87.25 276 PHE A N 1
ATOM 2277 C CA . PHE A 1 276 ? 10.521 -9.081 -55.236 1.00 87.25 276 PHE A CA 1
ATOM 2278 C C . PHE A 1 276 ? 9.913 -10.438 -54.897 1.00 87.25 276 PHE A C 1
ATOM 2280 O O . PHE A 1 276 ? 10.238 -11.429 -55.545 1.00 87.25 276 PHE A O 1
ATOM 2287 N N . THR A 1 277 ? 8.994 -10.490 -53.930 1.00 87.81 277 THR A N 1
ATOM 2288 C CA . THR A 1 277 ? 8.312 -11.741 -53.577 1.00 87.81 277 THR A CA 1
ATOM 2289 C C . THR A 1 277 ? 7.486 -12.287 -54.738 1.00 87.81 277 THR A C 1
ATOM 2291 O O . THR A 1 277 ? 7.542 -13.486 -54.990 1.00 87.81 277 THR A O 1
ATOM 2294 N N . ALA A 1 278 ? 6.805 -11.419 -55.495 1.00 87.75 278 ALA A N 1
ATOM 2295 C CA . ALA A 1 278 ? 6.072 -11.813 -56.692 1.00 87.75 278 ALA A CA 1
ATOM 2296 C C . ALA A 1 278 ? 7.011 -12.378 -57.767 1.00 87.75 278 ALA A C 1
ATOM 2298 O O . ALA A 1 278 ? 6.746 -13.447 -58.302 1.00 87.75 278 ALA A O 1
ATOM 2299 N N . LEU A 1 279 ? 8.149 -11.727 -58.029 1.00 85.50 279 LEU A N 1
ATOM 2300 C CA . LEU A 1 279 ? 9.135 -12.202 -59.003 1.00 85.50 279 LEU A CA 1
ATOM 2301 C C . LEU A 1 279 ? 9.718 -13.573 -58.622 1.00 85.50 279 LEU A C 1
ATOM 2303 O O . LEU A 1 279 ? 9.784 -14.466 -59.464 1.00 85.50 279 LEU A O 1
ATOM 2307 N N . PHE A 1 280 ? 10.099 -13.769 -57.357 1.00 87.44 280 PHE A N 1
ATOM 2308 C CA . PHE A 1 280 ? 10.599 -15.064 -56.879 1.00 87.44 280 PHE A CA 1
ATOM 2309 C C . PHE A 1 280 ? 9.534 -16.161 -56.954 1.00 87.44 280 PHE A C 1
ATOM 2311 O O . PHE A 1 280 ? 9.831 -17.286 -57.362 1.00 87.44 280 PHE A O 1
ATOM 2318 N N . LEU A 1 281 ? 8.292 -15.842 -56.588 1.00 87.56 281 LEU A N 1
ATOM 2319 C CA . LEU A 1 281 ? 7.171 -16.773 -56.671 1.00 87.56 281 LEU A CA 1
ATOM 2320 C C . LEU A 1 281 ? 6.883 -17.152 -58.136 1.00 87.56 281 LEU A C 1
ATOM 2322 O O . LEU A 1 281 ? 6.797 -18.336 -58.441 1.00 87.56 281 LEU A O 1
ATOM 2326 N N . CYS A 1 282 ? 6.855 -16.192 -59.064 1.00 84.38 282 CYS A N 1
ATOM 2327 C CA . CYS A 1 282 ? 6.664 -16.472 -60.492 1.00 84.38 282 CYS A CA 1
ATOM 2328 C C . CYS A 1 282 ? 7.779 -17.355 -61.070 1.00 84.38 282 CYS A C 1
ATOM 2330 O O . CYS A 1 282 ? 7.496 -18.324 -61.770 1.00 84.38 282 CYS A O 1
ATOM 2332 N N . ILE A 1 283 ? 9.047 -17.076 -60.743 1.00 84.06 283 ILE A N 1
ATOM 2333 C CA . ILE A 1 283 ? 10.179 -17.889 -61.218 1.00 84.06 283 ILE A CA 1
ATOM 2334 C C . ILE A 1 283 ? 10.127 -19.301 -60.622 1.00 84.06 283 ILE A C 1
ATOM 2336 O O . ILE A 1 283 ? 10.329 -20.279 -61.338 1.00 84.06 283 ILE A O 1
ATOM 2340 N N . SER A 1 284 ? 9.838 -19.430 -59.326 1.00 84.44 284 SER A N 1
ATOM 2341 C CA . SER A 1 284 ? 9.740 -20.746 -58.679 1.00 84.44 284 SER A CA 1
ATOM 2342 C C . SER A 1 284 ? 8.569 -21.580 -59.203 1.00 84.44 284 SER A C 1
ATOM 2344 O O . SER A 1 284 ? 8.755 -22.769 -59.454 1.00 84.44 284 SER A O 1
ATOM 2346 N N . LEU A 1 285 ? 7.401 -20.978 -59.451 1.00 83.00 285 LEU A N 1
ATOM 2347 C CA . LEU A 1 285 ? 6.274 -21.669 -60.086 1.00 83.00 285 LEU A CA 1
ATOM 2348 C C . LEU A 1 285 ? 6.563 -22.038 -61.545 1.00 83.00 285 LEU A C 1
ATOM 2350 O O . LEU A 1 285 ? 6.226 -23.145 -61.957 1.00 83.00 285 LEU A O 1
ATOM 2354 N N . SER A 1 286 ? 7.224 -21.163 -62.311 1.00 83.06 286 SER A N 1
ATOM 2355 C CA . SER A 1 286 ? 7.676 -21.461 -63.679 1.00 83.06 286 SER A CA 1
ATOM 2356 C C . SER A 1 286 ? 8.592 -22.688 -63.707 1.00 83.06 286 SER A C 1
ATOM 2358 O O . SER A 1 286 ? 8.369 -23.60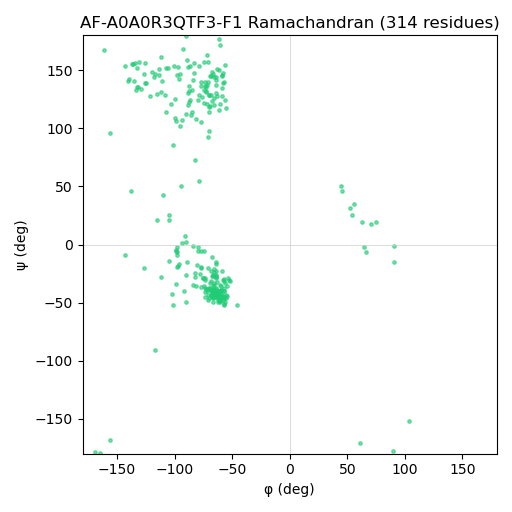0 -64.501 1.00 83.06 286 SER A O 1
ATOM 2360 N N . LEU A 1 287 ? 9.562 -22.761 -62.789 1.00 81.94 287 LEU A N 1
ATOM 2361 C CA . LEU A 1 287 ? 10.465 -23.907 -62.663 1.00 81.94 287 LEU A CA 1
ATOM 2362 C C . LEU A 1 287 ? 9.752 -25.186 -62.204 1.00 81.94 287 LEU A C 1
ATOM 2364 O O . LEU A 1 287 ? 10.131 -26.272 -62.630 1.00 81.94 287 LEU A O 1
ATOM 2368 N N . ALA A 1 288 ? 8.745 -25.073 -61.334 1.00 81.81 288 ALA A N 1
ATOM 2369 C CA . ALA A 1 288 ? 8.058 -26.231 -60.768 1.00 81.81 288 ALA A CA 1
ATOM 2370 C C . ALA A 1 288 ? 6.980 -26.823 -61.692 1.00 81.81 288 ALA A C 1
ATOM 2372 O O . ALA A 1 288 ? 6.788 -28.036 -61.689 1.00 81.81 288 ALA A O 1
ATOM 2373 N N . LEU A 1 289 ? 6.262 -25.985 -62.448 1.00 79.06 289 LEU A N 1
ATOM 2374 C CA . LEU A 1 289 ? 5.067 -26.393 -63.199 1.00 79.06 289 LEU A CA 1
ATOM 2375 C C . LEU A 1 289 ? 5.250 -26.362 -64.724 1.00 79.06 289 LEU A C 1
ATOM 2377 O O . LEU A 1 289 ? 4.598 -27.138 -65.415 1.00 79.06 289 LEU A O 1
ATOM 2381 N N . HIS A 1 290 ? 6.129 -25.504 -65.259 1.00 76.31 290 HIS A N 1
ATOM 2382 C CA . HIS A 1 290 ? 6.247 -25.250 -66.705 1.00 76.31 290 HIS A CA 1
ATOM 2383 C C . HIS A 1 290 ? 7.709 -25.155 -67.175 1.00 76.31 290 HIS A C 1
ATOM 2385 O O . HIS A 1 290 ? 8.072 -24.252 -67.933 1.00 76.31 290 HIS A O 1
ATOM 2391 N N . LEU A 1 291 ? 8.564 -26.086 -66.735 1.00 74.75 291 LEU A N 1
ATOM 2392 C CA . LEU A 1 291 ? 9.995 -26.083 -67.064 1.00 74.75 291 LEU A CA 1
ATOM 2393 C C . LEU A 1 291 ? 10.250 -26.243 -68.574 1.00 74.75 291 LEU A C 1
ATOM 2395 O O . LEU A 1 291 ? 11.042 -25.493 -69.146 1.00 74.75 291 LEU A O 1
ATOM 2399 N N . ASP A 1 292 ? 9.535 -27.161 -69.227 1.00 70.94 292 ASP A N 1
ATOM 2400 C CA . ASP A 1 292 ? 9.722 -27.468 -70.652 1.00 70.94 292 ASP A CA 1
ATOM 2401 C C . ASP A 1 292 ? 9.250 -26.329 -71.564 1.00 70.94 292 ASP A C 1
ATOM 2403 O O . ASP A 1 292 ? 9.884 -26.025 -72.570 1.00 70.94 292 ASP A O 1
ATOM 2407 N N . GLU A 1 293 ? 8.159 -25.655 -71.195 1.00 71.94 293 GLU A N 1
ATOM 2408 C CA . GLU A 1 293 ? 7.608 -24.521 -71.945 1.00 71.94 293 GLU A CA 1
ATOM 2409 C C . GLU A 1 293 ? 8.470 -23.263 -71.762 1.00 71.94 293 GLU A C 1
ATOM 2411 O O . GLU A 1 293 ? 8.778 -22.564 -72.727 1.00 71.94 293 GLU A O 1
ATOM 2416 N N . SER A 1 294 ? 8.945 -23.021 -70.535 1.00 68.75 294 SER A N 1
ATOM 2417 C CA . SER A 1 294 ? 9.720 -21.824 -70.182 1.00 68.75 294 SER A CA 1
ATOM 2418 C C . SER A 1 294 ? 11.183 -21.877 -70.660 1.00 68.75 294 SER A C 1
ATOM 2420 O O . SER A 1 294 ? 11.837 -20.836 -70.761 1.00 68.75 294 SER A O 1
ATOM 2422 N N . THR A 1 295 ? 11.718 -23.068 -70.956 1.00 76.81 295 THR A N 1
ATOM 2423 C CA . THR A 1 295 ? 13.081 -23.263 -71.496 1.00 76.81 295 THR A CA 1
ATOM 2424 C C . THR A 1 295 ? 13.111 -23.465 -73.014 1.00 76.81 295 THR A C 1
ATOM 2426 O O . THR A 1 295 ? 14.194 -23.473 -73.611 1.00 76.81 295 THR A O 1
ATOM 2429 N N . ARG A 1 296 ? 11.943 -23.569 -73.669 1.00 73.19 296 ARG A N 1
ATOM 2430 C CA . ARG A 1 296 ? 11.840 -23.829 -75.108 1.00 73.19 296 ARG A CA 1
ATOM 2431 C C . ARG A 1 296 ? 12.309 -22.628 -75.921 1.00 73.19 296 ARG A C 1
ATOM 2433 O O . ARG A 1 296 ? 11.676 -21.576 -75.944 1.00 73.19 296 ARG A O 1
ATOM 2440 N N . THR A 1 297 ? 13.404 -22.795 -76.654 1.00 74.62 297 THR A N 1
ATOM 2441 C CA . THR A 1 297 ? 13.875 -21.781 -77.601 1.00 74.62 297 THR A CA 1
ATOM 2442 C C . THR A 1 297 ? 13.388 -22.096 -79.009 1.00 74.62 297 THR A C 1
ATOM 2444 O O . THR A 1 297 ? 13.375 -23.249 -79.435 1.00 74.62 297 THR A O 1
ATOM 2447 N N . HIS A 1 298 ? 13.032 -21.059 -79.769 1.00 70.38 298 HIS A N 1
ATOM 2448 C CA . HIS A 1 298 ? 12.652 -21.192 -81.182 1.00 70.38 298 HIS A CA 1
ATOM 2449 C C . HIS A 1 298 ? 13.773 -21.822 -82.038 1.00 70.38 298 HIS A C 1
ATOM 2451 O O . HIS A 1 298 ? 13.513 -22.404 -83.085 1.00 70.38 298 HIS A O 1
ATOM 2457 N N . CYS A 1 299 ? 15.024 -21.734 -81.576 1.00 75.12 299 CYS A N 1
ATOM 2458 C CA . CYS A 1 299 ? 16.201 -22.276 -82.251 1.00 75.12 299 CYS A CA 1
ATOM 2459 C C . CYS A 1 299 ? 16.594 -23.693 -81.783 1.00 75.12 299 CYS A C 1
ATOM 2461 O O . CYS A 1 299 ? 17.603 -24.209 -82.253 1.00 75.12 299 CYS A O 1
ATOM 2463 N N . GLY A 1 300 ? 15.849 -24.315 -80.856 1.00 69.12 300 GLY A N 1
ATOM 2464 C CA . GLY A 1 300 ? 16.094 -25.694 -80.402 1.00 69.12 300 GLY A CA 1
ATOM 2465 C C . GLY A 1 300 ? 17.360 -25.898 -79.557 1.00 69.12 300 GLY A C 1
ATOM 2466 O O . GLY A 1 300 ? 17.824 -27.025 -79.406 1.00 69.12 300 GLY A O 1
ATOM 2467 N N . VAL A 1 301 ? 17.932 -24.824 -79.007 1.00 75.00 301 VAL A N 1
ATOM 2468 C CA . VAL A 1 301 ? 19.105 -24.882 -78.123 1.00 75.00 301 VAL A CA 1
ATOM 2469 C C . VAL A 1 301 ? 18.643 -25.150 -76.692 1.00 75.00 301 VAL A C 1
ATOM 2471 O O . VAL A 1 301 ? 17.713 -24.502 -76.206 1.00 75.00 301 VAL A O 1
ATOM 2474 N N . VAL A 1 302 ? 19.296 -26.105 -76.026 1.00 72.50 302 VAL A N 1
ATOM 2475 C CA . VAL A 1 302 ? 18.963 -26.535 -74.662 1.00 72.50 302 VAL A CA 1
ATOM 2476 C C . VAL A 1 302 ? 19.321 -25.433 -73.664 1.00 72.50 302 VAL A C 1
ATOM 2478 O O . VAL A 1 302 ? 20.491 -25.077 -73.526 1.00 72.50 302 VAL A O 1
ATOM 2481 N N . ASN A 1 303 ? 18.318 -24.920 -72.949 1.00 77.00 303 ASN A N 1
ATOM 2482 C CA . ASN A 1 303 ? 18.496 -23.966 -71.857 1.00 77.00 303 ASN A CA 1
ATOM 2483 C C . ASN A 1 303 ? 18.221 -24.643 -70.516 1.00 77.00 303 ASN A C 1
ATOM 2485 O O . ASN A 1 303 ? 17.166 -25.233 -70.314 1.00 77.00 303 ASN A O 1
ATOM 2489 N N . TYR A 1 304 ? 19.160 -24.509 -69.582 1.00 75.44 304 TYR A N 1
ATOM 2490 C CA . TYR A 1 304 ? 19.041 -25.101 -68.247 1.00 75.44 304 TYR A CA 1
ATOM 2491 C C . TYR A 1 304 ? 18.167 -24.277 -67.289 1.00 75.44 304 TYR A C 1
ATOM 2493 O O . TYR A 1 304 ? 17.730 -24.798 -66.267 1.00 75.44 304 TYR A O 1
ATOM 2501 N N . LEU A 1 305 ? 17.915 -22.999 -67.596 1.00 76.50 305 LEU A N 1
ATOM 2502 C CA . LEU A 1 305 ? 17.072 -22.101 -66.802 1.00 76.50 305 LEU A CA 1
ATOM 2503 C C . LEU A 1 305 ? 16.202 -21.227 -67.720 1.00 76.50 305 LEU A C 1
ATOM 2505 O O . LEU A 1 305 ? 16.685 -20.792 -68.772 1.00 76.50 305 LEU A O 1
ATOM 2509 N N . PRO A 1 306 ? 14.943 -20.944 -67.336 1.00 74.06 306 PRO A N 1
ATOM 2510 C CA . PRO A 1 306 ? 14.078 -20.047 -68.086 1.00 74.06 306 PRO A CA 1
ATOM 2511 C C . PRO A 1 306 ? 14.592 -18.608 -67.996 1.00 74.06 306 PRO A C 1
ATOM 2513 O O . PRO A 1 306 ? 15.122 -18.175 -66.969 1.00 74.06 306 PRO A O 1
ATOM 2516 N N . SER A 1 307 ? 14.427 -17.841 -69.073 1.00 80.44 307 SER A N 1
ATOM 2517 C CA . SER A 1 307 ? 14.706 -16.406 -69.026 1.00 80.44 307 SER A CA 1
ATOM 2518 C C . SER A 1 307 ? 13.687 -15.706 -68.120 1.00 80.44 307 SER A C 1
ATOM 2520 O O . SER A 1 307 ? 12.530 -16.116 -68.036 1.00 80.44 307 SER A O 1
ATOM 2522 N N . ILE A 1 308 ? 14.097 -14.624 -67.449 1.00 75.88 308 ILE A N 1
ATOM 2523 C CA . ILE A 1 308 ? 13.217 -13.874 -66.531 1.00 75.88 308 ILE A CA 1
ATOM 2524 C C . ILE A 1 308 ? 11.951 -13.392 -67.260 1.00 75.88 308 ILE A C 1
ATOM 2526 O O . ILE A 1 308 ? 10.862 -13.431 -66.697 1.00 75.88 308 ILE A O 1
ATOM 2530 N N . SER A 1 309 ? 12.069 -12.990 -68.529 1.00 75.75 309 SER A N 1
ATOM 2531 C CA . SER A 1 309 ? 10.921 -12.587 -69.342 1.00 75.75 309 SER A CA 1
ATOM 2532 C C . SER A 1 309 ? 9.987 -13.754 -69.668 1.00 75.75 309 SER A C 1
ATOM 2534 O O . SER A 1 309 ? 8.778 -13.572 -69.580 1.00 75.75 309 SER A O 1
ATOM 2536 N N . ALA A 1 310 ? 10.504 -14.950 -69.975 1.00 74.75 310 ALA A N 1
ATOM 2537 C CA . ALA A 1 310 ? 9.677 -16.136 -70.218 1.00 74.75 310 ALA A CA 1
ATOM 2538 C C . ALA A 1 310 ? 8.974 -16.622 -68.938 1.00 74.75 310 ALA A C 1
ATOM 2540 O O . ALA A 1 310 ? 7.797 -16.971 -68.975 1.00 74.75 310 ALA A O 1
ATOM 2541 N N . ALA A 1 311 ? 9.659 -16.569 -67.792 1.00 73.88 311 ALA A N 1
ATOM 2542 C CA . ALA A 1 311 ? 9.096 -16.954 -66.498 1.00 73.88 311 ALA A CA 1
ATOM 2543 C C . ALA A 1 311 ? 7.972 -16.014 -66.016 1.00 73.88 311 ALA A C 1
ATOM 2545 O O . ALA A 1 311 ? 7.106 -16.438 -65.255 1.00 73.88 311 ALA A O 1
ATOM 2546 N N . VAL A 1 312 ? 7.976 -14.746 -66.448 1.00 74.00 312 VAL A N 1
ATOM 2547 C CA . VAL A 1 312 ? 6.980 -13.734 -66.043 1.00 74.00 312 VAL A CA 1
ATOM 2548 C C . VAL A 1 312 ? 5.866 -13.554 -67.083 1.00 74.00 312 VAL A C 1
ATOM 2550 O O . VAL A 1 312 ? 4.725 -13.315 -66.703 1.00 74.00 312 VAL A O 1
ATOM 2553 N N . ALA A 1 313 ? 6.155 -13.688 -68.382 1.00 68.38 313 ALA A N 1
ATOM 2554 C CA . ALA A 1 313 ? 5.178 -13.450 -69.452 1.00 68.38 313 ALA A CA 1
ATOM 2555 C C . ALA A 1 313 ? 4.169 -14.595 -69.653 1.00 68.38 313 ALA A C 1
ATOM 2557 O O . ALA A 1 313 ? 3.107 -14.371 -70.224 1.00 68.38 313 ALA A O 1
ATOM 2558 N N . SER A 1 314 ? 4.484 -15.806 -69.182 1.00 59.75 314 SER A N 1
ATOM 2559 C CA . SER A 1 314 ? 3.679 -17.012 -69.436 1.00 59.75 314 SER A CA 1
ATOM 2560 C C . SER A 1 314 ? 2.437 -17.156 -68.539 1.00 59.75 314 SER A C 1
ATOM 2562 O O . SER A 1 314 ? 1.660 -18.082 -68.737 1.00 59.75 314 SER A O 1
ATOM 2564 N N . PHE A 1 315 ? 2.246 -16.266 -67.556 1.00 57.16 315 PHE A N 1
ATOM 2565 C CA . PHE A 1 315 ? 1.156 -16.329 -66.565 1.00 57.16 315 PHE A CA 1
ATOM 2566 C C . PHE A 1 315 ? 0.156 -15.157 -66.667 1.00 57.16 315 PHE A C 1
ATOM 2568 O O . PHE A 1 315 ? -0.520 -14.848 -65.683 1.00 57.16 315 PHE A O 1
ATOM 2575 N N . SER A 1 316 ? 0.085 -14.484 -67.824 1.00 48.19 316 SER A N 1
ATOM 2576 C CA . SER A 1 316 ? -0.950 -13.477 -68.120 1.00 48.19 316 SER A CA 1
ATOM 2577 C C . SER A 1 316 ? -2.270 -14.096 -68.554 1.00 48.19 316 SER A C 1
ATOM 2579 O O . SER A 1 316 ? -2.244 -15.156 -69.214 1.00 48.19 316 SER A O 1
#

Solvent-accessible surface area (backbone atoms only — not comparable to full-atom values): 18993 Å² total; per-residue (Å²): 137,88,82,80,83,73,60,67,67,58,57,51,52,50,52,55,51,49,53,51,49,52,51,49,52,50,51,51,50,52,52,49,50,64,75,40,54,88,77,48,84,71,78,79,79,90,76,75,87,86,65,58,74,76,90,81,79,69,34,62,49,75,89,67,53,55,58,68,91,65,52,66,91,81,68,46,72,96,70,88,60,72,89,61,71,67,63,26,56,61,72,45,86,77,53,55,71,70,89,59,60,45,37,31,36,27,23,67,40,42,39,73,48,39,39,67,56,53,52,51,51,38,56,56,48,54,71,69,56,56,88,71,30,32,34,45,73,66,55,74,62,20,67,49,48,40,64,46,64,66,90,88,65,65,87,87,76,72,81,46,52,77,72,50,24,24,26,69,35,22,12,50,24,39,45,35,38,40,42,53,79,66,55,71,71,58,53,47,61,62,44,54,66,53,31,74,70,48,99,39,57,41,42,81,41,38,46,68,55,51,52,52,49,52,51,48,53,52,48,52,60,74,67,51,80,66,87,78,44,69,68,56,39,59,73,70,37,47,94,56,49,60,81,81,50,61,67,74,67,56,50,78,74,52,74,85,76,70,91,78,84,75,58,67,67,55,54,50,50,50,65,66,40,48,63,55,54,50,50,54,50,36,44,52,48,29,61,72,76,36,48,71,70,35,27,62,46,98,81,72,57,92,48,96,64,54,48,72,64,48,32,59,63,74,77,116

Mean predicted aligned error: 12.95 Å

Nearest PDB structures (foldseek):
  8any-assembly1_N  TM=9.161E-01  e=2.567E-21  Homo sapiens
  7nql-assembly1_BQ  TM=9.214E-01  e=1.996E-19  Sus scrofa
  5ool-assembly1_N  TM=9.441E-01  e=2.916E-17  Homo sapiens
  7ods-assembly1_N  TM=8.827E-01  e=1.284E-17  Homo sapiens
  6ywy-assembly1_K  TM=8.447E-01  e=3.018E-08  Neurospora crassa

Foldseek 3Di:
DDDPPDDPVVVVVVVVVVVVVVVVVVVVVVVVCVVCVVVDDDPDDDDDPQFDDDPPPAFAEDQFDFEDDADVVVVGDDDADDPPPVLADDADDPQLDDPRQFKFKFFQGKDKAHSVLRVVLRVLLRVLDDPFKHKYFPFHGFYHFDFDADPPDDPPPDTHDTDTGITIDYHSHTGMDITGPDDPVSSCVSVVVSQVVDPGGMDMDGSVRVVVVVVVVVVCVVPPPDPDDPLVCLQVCPVVVVVVDDVVVSCVSNVPDPPDDDDVVVVVCCVVCVVVVVLVVLQVCCVVPPVPPQQDDPVRDGDPGGDSCSSPVVPD

Radius of gyration: 35.85 Å; Cα contacts (8 Å, |Δi|>4): 349; chains: 1; bounding box: 60×90×105 Å

Secondary structure (DSSP, 8-state):
-------HHHHHHHHHHHHHHHHHHHHHHHHHHHHTGGGSPPPPPPP-TTPPPPTT---SPPPPPSS----GGGT---------GGGGSSB-SSTTS-SSSSEEEEESS-EEEEHHHHHHHHHHHHHH--TTEEEEESSPPP-EEEEEPPTTPPTTS---EEEEEEEEE-BT-EEEEEEES--HHHHHHHHHHHHTTSSS-EEEEEHHHHHHHHHHHHHHHHT---S--HHHHHHTTGGGGGGGS-HHHHHHHHTTT-S----HHHHHHHHHHHHHHHHHHHHHHHHHH-HHHHH--TT----SS--HHHHHHTT-

InterPro domains:
  IPR000114 Large ribosomal subunit protein uL16, bacteria [PTHR12220] (65-246)
  IPR036920 Large ribosomal subunit protein uL16 superfamily [G3DSA:3.90.1170.10] (77-248)
  IPR036920 Large ribosomal subunit protein uL16 superfamily [SSF54686] (83-210)
  IPR047873 Large ribosomal subunit protein uL16 [PF00252] (80-205)

pLDDT: mean 85.85, std 12.61, range [33.97, 98.0]

Organism: NCBI:txid42155

Sequence (316 aa):
MRVVLVNYNVVIQLKMLFQRAEKSIWQNSVRFLRNNKKWLPKPEPETFENVVFPPNGEYKLPAMPEEPTYDPALGECKYKSSKQLVSIRGVEEVHTELIHKQYGLAAVAGGFISAYDFNFIRDRLNRNLLKNQFAIWRVPAPWLPRTKRAIGAKAGSGKGNIHHYVTPVRAKRIILEVGGYIMELEARAYLMYLCERFRFPVEFISEKILEEKKLQEKKIEEMNVNKFNWDLALKYNMQNCRKWLSNGYQMALVAEEELLSFSFRWFVFITAGLPFTALFLCISLSLALHLDESTRTHCGVVNYLPSISAAVASFS